Protein AF-A0A2E5S707-F1 (afdb_monomer_lite)

Structure (mmCIF, N/CA/C/O backbone):
data_AF-A0A2E5S707-F1
#
_entry.id   AF-A0A2E5S707-F1
#
loop_
_atom_site.group_PDB
_atom_site.id
_atom_site.type_symbol
_atom_site.label_atom_id
_atom_site.label_alt_id
_atom_site.label_comp_id
_atom_site.label_asym_id
_atom_site.label_entity_id
_atom_site.label_seq_id
_atom_site.pdbx_PDB_ins_code
_atom_site.Cartn_x
_atom_site.Cartn_y
_atom_site.Cartn_z
_atom_site.occupancy
_atom_site.B_iso_or_equiv
_atom_site.auth_seq_id
_atom_site.auth_comp_id
_atom_site.auth_asym_id
_atom_site.auth_atom_id
_atom_site.pdbx_PDB_model_num
ATOM 1 N N . MET A 1 1 ? -32.990 11.683 -1.194 1.00 53.31 1 MET A N 1
ATOM 2 C CA . MET A 1 1 ? -32.346 10.351 -1.103 1.00 53.31 1 MET A CA 1
ATOM 3 C C . MET A 1 1 ? -32.868 9.645 0.143 1.00 53.31 1 MET A C 1
ATOM 5 O O . MET A 1 1 ? -32.843 10.243 1.210 1.00 53.31 1 MET A O 1
ATOM 9 N N . ASN A 1 2 ? -33.429 8.441 0.014 1.00 58.44 2 ASN A N 1
ATOM 10 C CA . ASN A 1 2 ? -34.158 7.774 1.100 1.00 58.44 2 ASN A CA 1
ATOM 11 C C . ASN A 1 2 ? -33.195 7.380 2.246 1.00 58.44 2 ASN A C 1
ATOM 13 O O . ASN A 1 2 ? -32.193 6.713 1.992 1.00 58.44 2 ASN A O 1
ATOM 17 N N . LEU A 1 3 ? -33.475 7.762 3.501 1.00 61.16 3 LEU A N 1
ATOM 18 C CA . LEU A 1 3 ? -32.603 7.493 4.670 1.00 61.16 3 LEU A CA 1
ATOM 19 C C . LEU A 1 3 ? -32.301 5.997 4.865 1.00 61.16 3 LEU A C 1
ATOM 21 O O . LEU A 1 3 ? -31.263 5.635 5.416 1.00 61.16 3 LEU A O 1
ATOM 25 N N . TRP A 1 4 ? -33.183 5.124 4.379 1.00 59.44 4 TRP A N 1
ATOM 26 C CA . TRP A 1 4 ? -32.987 3.676 4.346 1.00 59.44 4 TRP A CA 1
ATOM 27 C C . TRP A 1 4 ? -31.832 3.232 3.442 1.00 59.44 4 TRP A C 1
ATOM 29 O O . TRP A 1 4 ? -31.067 2.345 3.819 1.00 59.44 4 TRP A O 1
ATOM 39 N N . VAL A 1 5 ? -31.645 3.889 2.296 1.00 63.22 5 VAL A N 1
ATOM 40 C CA . VAL A 1 5 ? -30.573 3.579 1.337 1.00 63.22 5 VAL A CA 1
ATOM 41 C C . VAL A 1 5 ? -29.202 3.891 1.950 1.00 63.22 5 VAL A C 1
ATOM 43 O O . VAL A 1 5 ? -28.289 3.074 1.879 1.00 63.22 5 VAL A O 1
ATOM 46 N N . LEU A 1 6 ? -29.093 4.998 2.693 1.00 67.44 6 LEU A N 1
ATOM 47 C CA . LEU A 1 6 ? -27.881 5.396 3.429 1.00 67.44 6 LEU A CA 1
ATOM 48 C C . LEU A 1 6 ? -27.536 4.492 4.628 1.00 67.44 6 LEU A C 1
ATOM 50 O O . LEU A 1 6 ? -26.445 4.601 5.197 1.00 67.44 6 LEU A O 1
ATOM 54 N N . ARG A 1 7 ? -28.459 3.613 5.039 1.00 76.81 7 ARG A N 1
ATOM 55 C CA . ARG A 1 7 ? -28.258 2.637 6.124 1.00 76.81 7 ARG A CA 1
ATOM 56 C C . ARG A 1 7 ? -27.849 1.258 5.607 1.00 76.81 7 ARG A C 1
ATOM 58 O O . ARG A 1 7 ? -27.420 0.439 6.422 1.00 76.81 7 ARG A O 1
ATOM 65 N N . ASN A 1 8 ? -27.960 1.004 4.302 1.00 86.69 8 ASN A N 1
ATOM 66 C CA . ASN A 1 8 ? -27.597 -0.268 3.692 1.00 86.69 8 ASN A CA 1
ATOM 67 C C . ASN A 1 8 ? -26.075 -0.349 3.479 1.00 86.69 8 ASN A C 1
ATOM 69 O O . ASN A 1 8 ? -25.498 0.421 2.714 1.00 86.69 8 ASN A O 1
ATOM 73 N N . ARG A 1 9 ? -25.430 -1.317 4.143 1.00 86.50 9 ARG A N 1
ATOM 74 C CA . ARG A 1 9 ? -23.977 -1.545 4.069 1.00 86.50 9 ARG A CA 1
ATOM 75 C C . ARG A 1 9 ? -23.488 -1.907 2.664 1.00 86.50 9 ARG A C 1
ATOM 77 O O . ARG A 1 9 ? -22.384 -1.529 2.305 1.00 86.50 9 ARG A O 1
ATOM 84 N N . TYR A 1 10 ? -24.298 -2.609 1.874 1.00 90.12 10 TYR A N 1
ATOM 85 C CA . TYR A 1 10 ? -23.931 -3.002 0.512 1.00 90.12 10 TYR A CA 1
ATOM 86 C C . TYR A 1 10 ? -23.986 -1.806 -0.432 1.00 90.12 10 TYR A C 1
ATOM 88 O O . TYR A 1 10 ? -23.070 -1.615 -1.221 1.00 90.12 10 TYR A O 1
ATOM 96 N N . PHE A 1 11 ? -25.009 -0.957 -0.289 1.00 91.94 11 PHE A N 1
ATOM 97 C CA . PHE A 1 11 ? -25.078 0.310 -1.015 1.00 91.94 11 PHE A CA 1
ATOM 98 C C . PHE A 1 11 ? -23.904 1.225 -0.646 1.00 91.94 11 PHE A C 1
ATOM 100 O O . PHE A 1 11 ? -23.255 1.775 -1.525 1.00 91.94 11 PHE A O 1
ATOM 107 N N . PHE A 1 12 ? -23.591 1.342 0.647 1.00 93.12 12 PHE A N 1
ATOM 108 C CA . PHE A 1 12 ? -22.419 2.079 1.120 1.00 93.12 12 PHE A CA 1
ATOM 109 C C . PHE A 1 12 ? -21.118 1.581 0.473 1.00 93.12 12 PHE A C 1
ATOM 111 O O . PHE A 1 12 ? -20.390 2.380 -0.111 1.00 93.12 12 PHE A O 1
ATOM 118 N N . LEU A 1 13 ? -20.843 0.274 0.539 1.00 94.69 13 LEU A N 1
ATOM 119 C CA . LEU A 1 13 ? -19.639 -0.299 -0.064 1.00 94.69 13 LEU A CA 1
ATOM 120 C C . LEU A 1 13 ? -19.616 -0.101 -1.576 1.00 94.69 13 LEU A C 1
ATOM 122 O O . LEU A 1 13 ? -18.582 0.282 -2.105 1.00 94.69 13 LEU A O 1
ATOM 126 N N . PHE A 1 14 ? -20.754 -0.274 -2.251 1.00 95.25 14 PHE A N 1
ATOM 127 C CA . PHE A 1 14 ? -20.875 -0.001 -3.679 1.00 95.25 14 PHE A CA 1
ATOM 128 C C . PHE A 1 14 ? -20.495 1.444 -4.013 1.00 95.25 14 PHE A C 1
ATOM 130 O O . PHE A 1 14 ? -19.717 1.658 -4.933 1.00 95.25 14 PHE A O 1
ATOM 137 N N . VAL A 1 15 ? -20.979 2.429 -3.249 1.00 94.56 15 VAL A N 1
ATOM 138 C CA . VAL A 1 15 ? -20.619 3.842 -3.450 1.00 94.56 15 VAL A CA 1
ATOM 139 C C . VAL A 1 15 ? -19.116 4.059 -3.271 1.00 94.56 15 VAL A C 1
ATOM 141 O O . VAL A 1 15 ? -18.494 4.690 -4.121 1.00 94.56 15 VAL A O 1
ATOM 144 N N . VAL A 1 16 ? -18.513 3.518 -2.207 1.00 95.19 16 VAL A N 1
ATOM 145 C CA . VAL A 1 16 ? -17.064 3.645 -1.969 1.00 95.19 16 VAL A CA 1
ATOM 146 C C . VAL A 1 16 ? -16.267 2.999 -3.105 1.00 95.19 16 VAL A C 1
ATOM 148 O O . VAL A 1 16 ? -15.394 3.642 -3.684 1.00 95.19 16 VAL A O 1
ATOM 151 N N . THR A 1 17 ? -16.601 1.763 -3.483 1.00 96.12 17 THR A N 1
ATOM 152 C CA . THR A 1 17 ? -15.977 1.062 -4.610 1.00 96.12 17 THR A CA 1
ATOM 153 C C . THR A 1 17 ? -16.118 1.856 -5.900 1.00 96.12 17 THR A C 1
ATOM 155 O O . THR A 1 17 ? -15.132 2.046 -6.605 1.00 96.12 17 THR A O 1
ATOM 158 N N . PHE A 1 18 ? -17.316 2.359 -6.197 1.00 96.25 18 PHE A N 1
ATOM 159 C CA . PHE A 1 18 ? -17.587 3.118 -7.409 1.00 96.25 18 PHE A CA 1
ATOM 160 C C . PHE A 1 18 ? -16.717 4.372 -7.495 1.00 96.25 18 PHE A C 1
ATOM 162 O O . PHE A 1 18 ? -16.145 4.633 -8.548 1.00 96.25 18 PHE A O 1
ATOM 169 N N . VAL A 1 19 ? -16.555 5.116 -6.397 1.00 94.88 19 VAL A N 1
ATOM 170 C CA . VAL A 1 19 ? -15.696 6.311 -6.363 1.00 94.88 19 VAL A CA 1
ATOM 171 C C . VAL A 1 19 ? -14.234 5.955 -6.652 1.00 94.88 19 VAL A C 1
ATOM 173 O O . VAL A 1 19 ? -13.609 6.580 -7.508 1.00 94.88 19 VAL A O 1
ATOM 176 N N . PHE A 1 20 ? -13.696 4.927 -5.992 1.00 94.56 20 PHE A N 1
ATOM 177 C CA . PHE A 1 20 ? -12.303 4.506 -6.179 1.00 94.56 20 PHE A CA 1
ATOM 178 C C . PHE A 1 20 ? -12.050 3.959 -7.587 1.00 94.56 20 PHE A C 1
ATOM 180 O O . PHE A 1 20 ? -11.092 4.360 -8.244 1.00 94.56 20 PHE A O 1
ATOM 187 N N . VAL A 1 21 ? -12.928 3.082 -8.079 1.00 93.69 21 VAL A N 1
ATOM 188 C CA . VAL A 1 21 ? -12.812 2.494 -9.420 1.00 93.69 21 VAL A CA 1
ATOM 189 C C . VAL A 1 21 ? -13.007 3.552 -10.501 1.00 93.69 21 VAL A C 1
ATOM 191 O O . VAL A 1 21 ? -12.279 3.534 -11.484 1.00 93.69 21 VAL A O 1
ATOM 194 N N . SER A 1 22 ? -13.915 4.515 -10.316 1.00 93.44 22 SER A N 1
ATOM 195 C CA . SER A 1 22 ? -14.073 5.633 -11.259 1.00 93.44 22 SER A CA 1
ATOM 196 C C . SER A 1 22 ? -12.804 6.475 -11.337 1.00 93.44 22 SER A C 1
ATOM 198 O O . SER A 1 22 ? -12.382 6.862 -12.423 1.00 93.44 22 SER A O 1
ATOM 200 N N . TYR A 1 23 ? -12.155 6.727 -10.199 1.00 90.31 23 TYR A N 1
ATOM 201 C CA . TYR A 1 23 ? -10.891 7.452 -10.174 1.00 90.31 23 TYR A CA 1
ATOM 202 C C . TYR A 1 23 ? -9.748 6.660 -10.830 1.00 90.31 23 TYR A C 1
ATOM 204 O O . TYR A 1 23 ? -9.005 7.222 -11.637 1.00 90.31 23 TYR A O 1
ATOM 212 N N . ALA A 1 24 ? -9.654 5.351 -10.568 1.00 89.00 24 ALA A N 1
ATOM 213 C CA . ALA A 1 24 ? -8.728 4.458 -11.268 1.00 89.00 24 ALA A CA 1
ATOM 214 C C . ALA A 1 24 ? -8.972 4.473 -12.785 1.00 89.00 24 ALA A C 1
ATOM 216 O O . ALA A 1 24 ? -8.036 4.665 -13.555 1.00 89.00 24 ALA A O 1
ATOM 217 N N . ALA A 1 25 ? -10.231 4.351 -13.213 1.00 90.31 25 ALA A N 1
ATOM 218 C CA . ALA A 1 25 ? -10.621 4.357 -14.617 1.00 90.31 25 ALA A CA 1
ATOM 219 C C . ALA A 1 25 ? -10.270 5.683 -15.305 1.00 90.31 25 ALA A C 1
ATOM 221 O O . ALA A 1 25 ? -9.736 5.667 -16.409 1.00 90.31 25 ALA A O 1
ATOM 222 N N . LEU A 1 26 ? -10.497 6.825 -14.645 1.00 89.62 26 LEU A N 1
ATOM 223 C CA . LEU A 1 26 ? -10.084 8.137 -15.152 1.00 89.62 26 LEU A CA 1
ATOM 224 C C . LEU A 1 26 ? -8.566 8.220 -15.337 1.00 89.62 26 LEU A C 1
ATOM 226 O O . LEU A 1 26 ? -8.093 8.719 -16.359 1.00 89.62 26 LEU A O 1
ATOM 230 N N . ARG A 1 27 ? -7.795 7.713 -14.368 1.00 85.19 27 ARG A N 1
ATOM 231 C CA . ARG A 1 27 ? -6.332 7.672 -14.456 1.00 85.19 27 ARG A CA 1
ATOM 232 C C . ARG A 1 27 ? -5.878 6.770 -15.607 1.00 85.19 27 ARG A C 1
ATOM 234 O O . ARG A 1 27 ? -5.071 7.206 -16.421 1.00 85.19 27 ARG A O 1
ATOM 241 N N . SER A 1 28 ? -6.426 5.564 -15.718 1.00 86.69 28 SER A N 1
ATOM 242 C CA . SER A 1 28 ? -6.105 4.628 -16.800 1.00 86.69 28 SER A CA 1
ATOM 243 C C . SER A 1 28 ? -6.484 5.158 -18.180 1.00 86.69 28 SER A C 1
ATOM 245 O O . SER A 1 28 ? -5.692 5.042 -19.111 1.00 86.69 28 SER A O 1
ATOM 247 N N . ALA A 1 29 ? -7.642 5.809 -18.312 1.00 87.38 29 ALA A N 1
ATOM 248 C CA . ALA A 1 29 ? -8.071 6.436 -19.560 1.00 87.38 29 ALA A CA 1
ATOM 249 C C . ALA A 1 29 ? -7.146 7.593 -19.968 1.00 87.38 29 ALA A C 1
ATOM 251 O O . ALA A 1 29 ? -6.819 7.739 -21.142 1.00 87.38 29 ALA A O 1
ATOM 252 N N . ARG A 1 30 ? -6.689 8.398 -19.000 1.00 85.69 30 ARG A N 1
ATOM 253 C CA . ARG A 1 30 ? -5.778 9.522 -19.258 1.00 85.69 30 ARG A CA 1
ATOM 254 C C . ARG A 1 30 ? -4.373 9.074 -19.659 1.00 85.69 30 ARG A C 1
ATOM 256 O O . ARG A 1 30 ? -3.713 9.783 -20.411 1.00 85.69 30 ARG A O 1
ATOM 263 N N . PHE A 1 31 ? -3.904 7.950 -19.124 1.00 80.88 31 PHE A N 1
ATOM 264 C CA . PHE A 1 31 ? -2.498 7.552 -19.204 1.00 80.88 31 PHE A CA 1
ATOM 265 C C . PHE A 1 31 ? -2.250 6.219 -19.926 1.00 80.88 31 PHE A C 1
ATOM 267 O O . PHE A 1 31 ? -1.149 5.679 -19.844 1.00 80.88 31 PHE A O 1
ATOM 274 N N . GLY A 1 32 ? -3.241 5.723 -20.669 1.00 75.25 32 GLY A N 1
ATOM 275 C CA . GLY A 1 32 ? -3.039 4.696 -21.691 1.00 75.25 32 GLY A CA 1
ATOM 276 C C . GLY A 1 32 ? -3.088 3.243 -21.218 1.00 75.25 32 GLY A C 1
ATOM 277 O O . GLY A 1 32 ? -2.583 2.385 -21.931 1.00 75.25 32 GLY A O 1
ATOM 278 N N . GLY A 1 33 ? -3.694 2.941 -20.064 1.00 79.81 33 GLY A N 1
ATOM 279 C CA . GLY A 1 33 ? -3.890 1.552 -19.625 1.00 79.81 33 GLY A CA 1
ATOM 280 C C . GLY A 1 33 ? -4.027 1.360 -18.111 1.00 79.81 33 GLY A C 1
ATOM 281 O O . GLY A 1 33 ? -3.807 2.294 -17.336 1.00 79.81 33 GLY A O 1
ATOM 282 N N . PRO A 1 34 ? -4.417 0.162 -17.646 1.00 78.06 34 PRO A N 1
ATOM 283 C CA . PRO A 1 34 ? -4.486 -0.168 -16.219 1.00 78.06 34 PRO A CA 1
ATOM 284 C C . PRO A 1 34 ? -3.112 -0.167 -15.518 1.00 78.06 34 PRO A C 1
ATOM 286 O O . PRO A 1 34 ? -3.034 0.052 -14.311 1.00 78.06 34 PRO A O 1
ATOM 289 N N . GLU A 1 35 ? -2.012 -0.320 -16.252 1.00 74.81 35 GLU A N 1
ATOM 290 C CA . GLU A 1 35 ? -0.638 -0.292 -15.735 1.00 74.81 35 GLU A CA 1
ATOM 291 C C . GLU A 1 35 ? -0.224 1.108 -15.244 1.00 74.81 35 GLU A C 1
ATOM 293 O O . GLU A 1 35 ? 0.693 1.252 -14.433 1.00 74.81 35 GLU A O 1
ATOM 298 N N . SER A 1 36 ? -0.934 2.160 -15.667 1.00 77.19 36 SER A N 1
ATOM 299 C CA . SER A 1 36 ? -0.678 3.538 -15.237 1.00 77.19 36 SER A CA 1
ATOM 300 C C . SER A 1 36 ? -1.036 3.808 -13.770 1.00 77.19 36 SER A C 1
ATOM 302 O O . SER A 1 36 ? -0.760 4.901 -13.259 1.00 77.19 36 SER A O 1
ATOM 304 N N . LEU A 1 37 ? -1.681 2.858 -13.084 1.00 81.00 37 LEU A N 1
ATOM 305 C CA . LEU A 1 37 ? -2.144 3.012 -11.703 1.00 81.00 37 LEU A CA 1
ATOM 306 C C . LEU A 1 37 ? -0.993 3.116 -10.698 1.00 81.00 37 LEU A C 1
ATOM 308 O O . LEU A 1 37 ? -1.096 3.895 -9.758 1.00 81.00 37 LEU A O 1
ATOM 312 N N . ILE A 1 38 ? 0.124 2.423 -10.932 1.00 80.56 38 ILE A N 1
ATOM 313 C CA . ILE A 1 38 ? 1.316 2.540 -10.077 1.00 80.56 38 ILE A CA 1
ATOM 314 C C . ILE A 1 38 ? 2.106 3.809 -10.397 1.00 80.56 38 ILE A C 1
ATOM 316 O O . ILE A 1 38 ? 2.567 4.491 -9.487 1.00 80.56 38 ILE A O 1
ATOM 320 N N . GLY A 1 39 ? 2.176 4.181 -11.679 1.00 78.94 39 GLY A N 1
ATOM 321 C CA . GLY A 1 39 ? 2.910 5.356 -12.142 1.00 78.94 39 GLY A CA 1
ATOM 322 C C . GLY A 1 39 ? 4.421 5.186 -12.016 1.00 78.94 39 GLY A C 1
ATOM 323 O O . GLY A 1 39 ? 4.988 5.496 -10.975 1.00 78.94 39 GLY A O 1
ATOM 324 N N . PHE A 1 40 ? 5.083 4.746 -13.084 1.00 85.81 40 PHE A N 1
ATOM 325 C CA . PHE A 1 40 ? 6.544 4.659 -13.127 1.00 85.81 40 PHE A CA 1
ATOM 326 C C . PHE A 1 40 ? 7.114 5.962 -13.667 1.00 85.81 40 PHE A C 1
ATOM 328 O O . PHE A 1 40 ? 6.619 6.481 -14.658 1.00 85.81 40 PHE A O 1
ATOM 335 N N . GLY A 1 41 ? 8.112 6.529 -13.003 1.00 81.44 41 GLY A N 1
ATOM 336 C CA . GLY A 1 41 ? 8.606 7.867 -13.288 1.00 81.44 41 GLY A CA 1
ATOM 337 C C . GLY A 1 41 ? 10.093 7.925 -13.591 1.00 81.44 41 GLY A C 1
ATOM 338 O O . GLY A 1 41 ? 10.902 7.215 -12.987 1.00 81.44 41 GLY A O 1
ATOM 339 N N . CYS A 1 42 ? 10.453 8.864 -14.459 1.00 79.50 42 CYS A N 1
ATOM 340 C CA . CYS A 1 42 ? 11.724 9.563 -14.339 1.00 79.50 42 CYS A CA 1
ATOM 341 C C . CYS A 1 42 ? 11.494 10.850 -13.524 1.00 79.50 42 CYS A C 1
ATOM 343 O O . CYS A 1 42 ? 10.400 11.415 -13.561 1.00 79.50 42 CYS A O 1
ATOM 345 N N . ILE A 1 43 ? 12.488 11.302 -12.758 1.00 64.88 43 ILE A N 1
ATOM 346 C CA . ILE A 1 43 ? 12.492 12.668 -12.216 1.00 64.88 43 ILE A CA 1
ATOM 347 C C . ILE A 1 43 ? 13.256 13.528 -13.236 1.00 64.88 43 ILE A C 1
ATOM 349 O O . ILE A 1 43 ? 14.383 13.145 -13.558 1.00 64.88 43 ILE A O 1
ATOM 353 N N . PRO A 1 44 ? 12.682 14.638 -13.750 1.00 53.06 44 PRO A N 1
ATOM 354 C CA . PRO A 1 44 ? 13.217 15.371 -14.905 1.00 53.06 44 PRO A CA 1
ATOM 355 C C . PRO A 1 44 ? 14.678 15.806 -14.776 1.00 53.06 44 PRO A C 1
ATOM 357 O O . PRO A 1 44 ? 15.381 15.856 -15.778 1.00 53.06 44 PRO A O 1
ATOM 360 N N . ASP A 1 45 ? 15.139 16.073 -13.552 1.00 53.88 45 ASP A N 1
ATOM 361 C CA . ASP A 1 45 ? 16.382 16.818 -13.347 1.00 53.88 45 ASP A CA 1
ATOM 362 C C . ASP A 1 45 ? 17.522 15.999 -12.726 1.00 53.88 45 ASP A C 1
ATOM 364 O O . ASP A 1 45 ? 18.602 16.548 -12.519 1.00 53.88 45 ASP A O 1
ATOM 368 N N . GLN A 1 46 ? 17.315 14.717 -12.376 1.00 63.66 46 GLN A N 1
ATOM 369 C CA . GLN A 1 46 ? 18.316 13.974 -11.585 1.00 63.66 46 GLN A CA 1
ATOM 370 C C . GLN A 1 46 ? 18.466 12.489 -11.948 1.00 63.66 46 GLN A C 1
ATOM 372 O O . GLN A 1 46 ? 19.575 12.062 -12.252 1.00 63.66 46 GLN A O 1
ATOM 377 N N . VAL A 1 47 ? 17.398 11.676 -11.926 1.00 75.62 47 VAL A N 1
ATOM 378 C CA . VAL A 1 47 ? 17.510 10.211 -12.108 1.00 75.62 47 VAL A CA 1
ATOM 379 C C . VAL A 1 47 ? 16.239 9.605 -12.703 1.00 75.62 47 VAL A C 1
ATOM 381 O O . VAL A 1 47 ? 15.128 9.865 -12.231 1.00 75.62 47 VAL A O 1
ATOM 384 N N . CYS A 1 48 ? 16.394 8.712 -13.690 1.00 84.50 48 CYS A N 1
ATOM 385 C CA . CYS A 1 48 ? 15.290 7.890 -14.182 1.00 84.50 48 CYS A CA 1
ATOM 386 C C . CYS A 1 48 ? 15.263 6.490 -13.544 1.00 84.50 48 CYS A C 1
ATOM 388 O O . CYS A 1 48 ? 15.856 5.545 -14.063 1.00 84.50 48 CYS A O 1
ATOM 390 N N . PHE A 1 49 ? 14.511 6.326 -12.451 1.00 86.19 49 PHE A N 1
ATOM 391 C CA . PHE A 1 49 ? 14.371 5.031 -11.768 1.00 86.19 49 PHE A CA 1
ATOM 392 C C . PHE A 1 49 ? 13.666 3.969 -12.617 1.00 86.19 49 PHE A C 1
ATOM 394 O O . PHE A 1 49 ? 14.032 2.802 -12.543 1.00 86.19 49 PHE A O 1
ATOM 401 N N . ALA A 1 50 ? 12.704 4.351 -13.462 1.00 87.75 50 ALA A N 1
ATOM 402 C CA . ALA A 1 50 ? 12.093 3.420 -14.415 1.00 87.75 50 ALA A CA 1
ATOM 403 C C . ALA A 1 50 ? 13.115 2.859 -15.428 1.00 87.75 50 ALA A C 1
ATOM 405 O O . ALA A 1 50 ? 13.104 1.666 -15.733 1.00 87.75 50 ALA A O 1
ATOM 406 N N . GLY A 1 51 ? 14.041 3.701 -15.898 1.00 85.75 51 GLY A N 1
ATOM 407 C CA . GLY A 1 51 ? 15.151 3.284 -16.760 1.00 85.75 51 GLY A CA 1
ATOM 408 C C . GLY A 1 51 ? 16.182 2.436 -16.014 1.00 85.75 51 GLY A C 1
ATOM 409 O O . GLY A 1 51 ? 16.692 1.457 -16.544 1.00 85.75 51 GLY A O 1
ATOM 410 N N . LEU A 1 52 ? 16.449 2.752 -14.746 1.00 87.38 52 LEU A N 1
ATOM 411 C CA . LEU A 1 52 ? 17.325 1.923 -13.924 1.00 87.38 52 LEU A CA 1
ATOM 412 C C . LEU A 1 52 ? 16.688 0.566 -13.598 1.00 87.38 52 LEU A C 1
ATOM 414 O O . LEU A 1 52 ? 17.419 -0.406 -13.476 1.00 87.38 52 LEU A O 1
ATOM 418 N N . ASN A 1 53 ? 15.367 0.455 -13.488 1.00 89.94 53 ASN A N 1
ATOM 419 C CA . ASN A 1 53 ? 14.679 -0.763 -13.040 1.00 89.94 53 ASN A CA 1
ATOM 420 C C . ASN A 1 53 ? 13.888 -1.468 -14.148 1.00 89.94 53 ASN A C 1
ATOM 422 O O . ASN A 1 53 ? 12.935 -2.192 -13.861 1.00 89.94 53 ASN A O 1
ATOM 426 N N . THR A 1 54 ? 14.267 -1.278 -15.414 1.00 88.81 54 THR A N 1
ATOM 427 C CA . THR A 1 54 ? 13.481 -1.752 -16.565 1.00 88.81 54 THR A CA 1
ATOM 428 C C . THR A 1 54 ? 13.251 -3.264 -16.560 1.00 88.81 54 THR A C 1
ATOM 430 O O . THR A 1 54 ? 12.184 -3.712 -16.969 1.00 88.81 54 THR A O 1
ATOM 433 N N . SER A 1 55 ? 14.190 -4.053 -16.028 1.00 87.56 55 SER A N 1
ATOM 434 C CA . SER A 1 55 ? 14.060 -5.514 -15.929 1.00 87.56 55 SER A CA 1
ATOM 435 C C . SER A 1 55 ? 12.958 -5.990 -14.975 1.00 87.56 55 SER A C 1
ATOM 437 O O . SER A 1 55 ? 12.540 -7.141 -15.068 1.00 87.56 55 SER A O 1
ATOM 439 N N . ALA A 1 56 ? 12.463 -5.127 -14.084 1.00 89.75 56 ALA A N 1
ATOM 440 C CA . ALA A 1 56 ? 11.395 -5.454 -13.142 1.00 89.75 56 ALA A CA 1
ATOM 441 C C . ALA A 1 56 ? 10.018 -4.909 -13.551 1.00 89.75 56 ALA A C 1
ATOM 443 O O . ALA A 1 56 ? 9.014 -5.245 -12.911 1.00 89.75 56 ALA A O 1
ATOM 444 N N . LEU A 1 57 ? 9.954 -4.053 -14.575 1.00 89.69 57 LEU A N 1
ATOM 445 C CA . LEU A 1 57 ? 8.723 -3.383 -14.984 1.00 89.69 57 LEU A CA 1
ATOM 446 C C . LEU A 1 57 ? 7.750 -4.337 -15.695 1.00 89.69 57 LEU A C 1
ATOM 448 O O . LEU A 1 57 ? 8.175 -5.270 -16.379 1.00 89.69 57 LEU A O 1
ATOM 452 N N . PRO A 1 58 ? 6.431 -4.094 -15.584 1.00 88.81 58 PRO A N 1
ATOM 453 C CA . PRO A 1 58 ? 5.454 -4.763 -16.429 1.00 88.81 58 PRO A CA 1
ATOM 454 C C . PRO A 1 58 ? 5.711 -4.466 -17.916 1.00 88.81 58 PRO A C 1
ATOM 456 O O . PRO A 1 58 ? 6.102 -3.343 -18.255 1.00 88.81 58 PRO A O 1
ATOM 459 N N . PRO A 1 59 ? 5.436 -5.422 -18.822 1.00 83.31 59 PRO A N 1
ATOM 460 C CA . PRO A 1 59 ? 5.406 -5.142 -20.251 1.00 83.31 59 PRO A CA 1
ATOM 461 C C . PRO A 1 59 ? 4.446 -3.978 -20.529 1.00 83.31 59 PRO A C 1
ATOM 463 O O . PRO A 1 59 ? 3.325 -3.976 -20.029 1.00 83.31 59 PRO A O 1
ATOM 466 N N . ASN A 1 60 ? 4.882 -2.997 -21.323 1.00 79.81 60 ASN A N 1
ATOM 467 C CA . ASN A 1 60 ? 4.109 -1.799 -21.689 1.00 79.81 60 ASN A CA 1
ATOM 468 C C . ASN A 1 60 ? 3.786 -0.830 -20.537 1.00 79.81 60 ASN A C 1
ATOM 470 O O . ASN A 1 60 ? 2.919 0.029 -20.692 1.00 79.81 60 ASN A O 1
ATOM 474 N N . ALA A 1 61 ? 4.473 -0.925 -19.395 1.00 84.19 61 ALA A N 1
ATOM 475 C CA . ALA A 1 61 ? 4.269 0.020 -18.306 1.00 84.19 61 ALA A CA 1
ATOM 476 C C . ALA A 1 61 ? 4.576 1.466 -18.755 1.00 84.19 61 ALA A C 1
ATOM 478 O O . ALA A 1 61 ? 5.696 1.741 -19.200 1.00 84.19 61 ALA A O 1
ATOM 479 N N . PRO A 1 62 ? 3.621 2.408 -18.637 1.00 83.25 62 PRO A N 1
ATOM 480 C CA . PRO A 1 62 ? 3.859 3.786 -19.035 1.00 83.25 62 PRO A CA 1
ATOM 481 C C . PRO A 1 62 ? 4.862 4.444 -18.082 1.00 83.25 62 PRO A C 1
ATOM 483 O O . PRO A 1 62 ? 4.711 4.379 -16.857 1.00 83.25 62 PRO A O 1
ATOM 486 N N . VAL A 1 63 ? 5.873 5.096 -18.661 1.00 86.00 63 VAL A N 1
ATOM 487 C CA . VAL A 1 63 ? 6.881 5.870 -17.930 1.00 86.00 63 VAL A CA 1
ATOM 488 C C . VAL A 1 63 ? 6.563 7.355 -18.061 1.00 86.00 63 VAL A C 1
ATOM 490 O O . VAL A 1 63 ? 6.542 7.913 -19.156 1.00 86.00 63 VAL A O 1
ATOM 493 N N . PHE A 1 64 ? 6.303 7.998 -16.930 1.00 81.19 64 PHE A N 1
ATOM 494 C CA . PHE A 1 64 ? 5.952 9.405 -16.839 1.00 81.19 64 PHE A CA 1
ATOM 495 C C . PHE A 1 64 ? 7.205 10.271 -16.653 1.00 81.19 64 PHE A C 1
ATOM 497 O O . PHE A 1 64 ? 8.103 9.898 -15.894 1.00 81.19 64 PHE A O 1
ATOM 504 N N . PRO A 1 65 ? 7.254 11.463 -17.273 1.00 74.19 65 PRO A N 1
ATOM 505 C CA . PRO A 1 65 ? 8.365 12.402 -17.104 1.00 74.19 65 PRO A CA 1
ATOM 506 C C . PRO A 1 65 ? 8.421 13.003 -15.694 1.00 74.19 65 PRO A C 1
ATOM 508 O O . PRO A 1 65 ? 9.461 13.482 -15.273 1.00 74.19 65 PRO A O 1
ATOM 511 N N . THR A 1 66 ? 7.301 12.972 -14.969 1.00 64.88 66 THR A N 1
ATOM 512 C CA . THR A 1 66 ? 7.168 13.385 -13.570 1.00 64.88 66 THR A CA 1
ATOM 513 C C . THR A 1 66 ? 6.302 12.338 -12.866 1.00 64.88 66 THR A C 1
ATOM 515 O O . THR A 1 66 ? 5.074 12.441 -12.860 1.00 64.88 66 THR A O 1
ATOM 518 N N . GLY A 1 67 ? 6.908 11.258 -12.368 1.00 57.69 67 GLY A N 1
ATOM 519 C CA . GLY A 1 67 ? 6.171 10.136 -11.769 1.00 57.69 67 GLY A CA 1
ATOM 520 C C . GLY A 1 67 ? 6.349 10.028 -10.255 1.00 57.69 67 GLY A C 1
ATOM 521 O O . GLY A 1 67 ? 7.459 10.168 -9.747 1.00 57.69 67 GLY A O 1
ATOM 522 N N . GLY A 1 68 ? 5.237 9.781 -9.550 1.00 60.66 68 GLY A N 1
ATOM 523 C CA . GLY A 1 68 ? 5.126 9.712 -8.090 1.00 60.66 68 GLY A CA 1
ATOM 524 C C . GLY A 1 68 ? 6.052 8.672 -7.470 1.00 60.66 68 GLY A C 1
ATOM 525 O O . GLY A 1 68 ? 5.751 7.479 -7.454 1.00 60.66 68 GLY A O 1
ATOM 526 N N . TYR A 1 69 ? 7.166 9.164 -6.934 1.00 64.38 69 TYR A N 1
ATOM 527 C CA . TYR A 1 69 ? 8.284 8.359 -6.463 1.00 64.38 69 TYR A CA 1
ATOM 528 C C . TYR A 1 69 ? 7.889 7.266 -5.462 1.00 64.38 69 TYR A C 1
ATOM 530 O O . TYR A 1 69 ? 8.410 6.153 -5.497 1.00 64.38 69 TYR A O 1
ATOM 538 N N . ASP A 1 70 ? 6.934 7.559 -4.587 1.00 69.50 70 ASP A N 1
ATOM 539 C CA . ASP A 1 70 ? 6.572 6.637 -3.520 1.00 69.50 70 ASP A CA 1
ATOM 540 C C . ASP A 1 70 ? 5.751 5.433 -4.015 1.00 69.50 70 ASP A C 1
ATOM 542 O O . ASP A 1 70 ? 5.949 4.331 -3.512 1.00 69.50 70 ASP A O 1
ATOM 546 N N . GLY A 1 71 ? 4.889 5.589 -5.028 1.00 77.81 71 GLY A N 1
ATOM 547 C CA . GLY A 1 71 ? 4.089 4.482 -5.575 1.00 77.81 71 GLY A CA 1
ATOM 548 C C . GLY A 1 71 ? 4.938 3.450 -6.327 1.00 77.81 71 GLY A C 1
ATOM 549 O O . GLY A 1 71 ? 4.806 2.245 -6.103 1.00 77.81 71 GLY A O 1
ATOM 550 N N . GLN A 1 72 ? 5.868 3.927 -7.162 1.00 87.62 72 GLN A N 1
ATOM 551 C CA . GLN A 1 72 ? 6.851 3.080 -7.852 1.00 87.62 72 GLN A CA 1
ATOM 552 C C . GLN A 1 72 ? 7.828 2.409 -6.878 1.00 87.62 72 GLN A C 1
ATOM 554 O O . GLN A 1 72 ? 8.236 1.270 -7.094 1.00 87.62 72 GLN A O 1
ATOM 559 N N . PHE A 1 73 ? 8.175 3.089 -5.781 1.00 88.50 73 PHE A N 1
ATOM 560 C CA . PHE A 1 73 ? 9.069 2.559 -4.761 1.00 88.50 73 PHE A CA 1
ATOM 561 C C . PHE A 1 73 ? 8.519 1.260 -4.154 1.00 88.50 73 PHE A C 1
ATOM 563 O O . PHE A 1 73 ? 9.232 0.256 -4.099 1.00 88.50 73 PHE A O 1
ATOM 570 N N . TYR A 1 74 ? 7.245 1.255 -3.745 1.00 90.44 74 TYR A N 1
ATOM 571 C CA . TYR A 1 74 ? 6.632 0.063 -3.156 1.00 90.44 74 TYR A CA 1
ATOM 572 C C . TYR A 1 74 ? 6.600 -1.111 -4.141 1.00 90.44 74 TYR A C 1
ATOM 574 O O . TYR A 1 74 ? 6.787 -2.253 -3.727 1.00 90.44 74 TYR A O 1
ATOM 582 N N . TYR A 1 75 ? 6.423 -0.835 -5.438 1.00 92.44 75 TYR A N 1
ATOM 583 C CA . TYR A 1 75 ? 6.500 -1.856 -6.480 1.00 92.44 75 TYR A CA 1
ATOM 584 C C . TYR A 1 75 ? 7.909 -2.454 -6.586 1.00 92.44 75 TYR A C 1
ATOM 586 O O . TYR A 1 75 ? 8.060 -3.672 -6.575 1.00 92.44 75 TYR A O 1
ATOM 594 N N . TYR A 1 76 ? 8.949 -1.617 -6.641 1.00 91.69 76 TYR A N 1
ATOM 595 C CA . TYR A 1 76 ? 10.333 -2.085 -6.749 1.00 91.69 76 TYR A CA 1
ATOM 596 C C . TYR A 1 76 ? 10.770 -2.908 -5.537 1.00 91.69 76 TYR A C 1
ATOM 598 O O . TYR A 1 76 ? 11.394 -3.952 -5.698 1.00 91.69 76 TYR A O 1
ATOM 606 N N . VAL A 1 77 ? 10.398 -2.488 -4.327 1.00 92.56 77 VAL A N 1
ATOM 607 C CA . VAL A 1 77 ? 10.696 -3.260 -3.112 1.00 92.56 77 VAL A CA 1
ATOM 608 C C . VAL A 1 77 ? 9.924 -4.570 -3.072 1.00 92.56 77 VAL A C 1
ATOM 610 O O . VAL A 1 77 ? 10.483 -5.580 -2.663 1.00 92.56 77 VAL A O 1
ATOM 613 N N . ALA A 1 78 ? 8.673 -4.593 -3.527 1.00 93.56 78 ALA A N 1
ATOM 614 C CA . ALA A 1 78 ? 7.923 -5.837 -3.659 1.00 93.56 78 ALA A CA 1
ATOM 615 C C . ALA A 1 78 ? 8.578 -6.792 -4.676 1.00 93.56 78 ALA A C 1
ATOM 617 O O . ALA A 1 78 ? 8.723 -7.978 -4.387 1.00 93.56 78 ALA A O 1
ATOM 618 N N . ALA A 1 79 ? 9.033 -6.272 -5.820 1.00 92.94 79 ALA A N 1
ATOM 619 C CA . ALA A 1 79 ? 9.770 -7.040 -6.821 1.00 92.94 79 ALA A CA 1
ATOM 620 C C . ALA A 1 79 ? 11.123 -7.550 -6.297 1.00 92.94 79 ALA A C 1
ATOM 622 O O . ALA A 1 79 ? 11.518 -8.655 -6.638 1.00 92.94 79 ALA A O 1
ATOM 623 N N . TRP A 1 80 ? 11.815 -6.792 -5.444 1.00 92.62 80 TRP A N 1
ATOM 624 C CA . TRP A 1 80 ? 13.030 -7.255 -4.765 1.00 92.62 80 TRP A CA 1
ATOM 625 C C . TRP A 1 80 ? 12.750 -8.352 -3.730 1.00 92.62 80 TRP A C 1
ATOM 627 O O . TRP A 1 80 ? 13.440 -9.363 -3.704 1.00 92.62 80 TRP A O 1
ATOM 637 N N . LEU A 1 81 ? 11.740 -8.170 -2.877 1.00 92.12 81 LEU A N 1
ATOM 638 C CA . LEU A 1 81 ? 11.431 -9.123 -1.807 1.00 92.12 81 LEU A CA 1
ATOM 639 C C . LEU A 1 81 ? 10.965 -10.485 -2.338 1.00 92.12 81 LEU A C 1
ATOM 641 O O . LEU A 1 81 ? 11.191 -11.502 -1.686 1.00 92.12 81 LEU A O 1
ATOM 645 N N . TYR A 1 82 ? 10.265 -10.493 -3.474 1.00 92.62 82 TYR A N 1
ATOM 646 C CA . TYR A 1 82 ? 9.574 -11.681 -3.988 1.00 92.62 82 TYR A CA 1
ATOM 647 C C . TYR A 1 82 ? 9.990 -12.091 -5.402 1.00 92.62 82 TYR A C 1
ATOM 649 O O . TYR A 1 82 ? 9.543 -13.131 -5.885 1.00 92.62 82 TYR A O 1
ATOM 657 N N . GLY A 1 83 ? 10.823 -11.300 -6.069 1.00 84.00 83 GLY A N 1
ATOM 658 C CA . GLY A 1 83 ? 11.500 -11.675 -7.305 1.00 84.00 83 GLY A CA 1
ATOM 659 C C . GLY A 1 83 ? 12.978 -11.939 -7.042 1.00 84.00 83 GLY A C 1
ATOM 660 O O . GLY A 1 83 ? 13.535 -11.447 -6.067 1.00 84.00 83 GLY A O 1
ATOM 661 N N . ASP A 1 84 ? 13.638 -12.693 -7.924 1.00 85.12 84 ASP A N 1
ATOM 662 C CA . ASP A 1 84 ? 15.091 -12.902 -7.816 1.00 85.12 84 ASP A CA 1
ATOM 663 C C . ASP A 1 84 ? 15.841 -11.659 -8.319 1.00 85.12 84 ASP A C 1
ATOM 665 O O . ASP A 1 84 ? 16.443 -11.649 -9.396 1.00 85.12 84 ASP A O 1
ATOM 669 N N . PHE A 1 85 ? 15.739 -10.575 -7.559 1.00 90.88 85 PHE A N 1
ATOM 670 C CA . PHE A 1 85 ? 16.509 -9.360 -7.757 1.00 90.88 85 PHE A CA 1
ATOM 671 C C . PHE A 1 85 ? 17.361 -9.086 -6.527 1.00 90.88 85 PHE A C 1
ATOM 673 O O . PHE A 1 85 ? 16.965 -9.351 -5.397 1.00 90.88 85 PHE A O 1
ATOM 680 N N . GLU A 1 86 ? 18.519 -8.487 -6.743 1.00 90.56 86 GLU A N 1
ATOM 681 C CA . GLU A 1 86 ? 19.282 -7.832 -5.683 1.00 90.56 86 GLU A CA 1
ATOM 682 C C . GLU A 1 86 ? 18.788 -6.390 -5.520 1.00 90.56 86 GLU A C 1
ATOM 684 O O . GLU A 1 86 ? 18.275 -5.817 -6.478 1.00 90.56 86 GLU A O 1
ATOM 689 N N . ILE A 1 87 ? 18.933 -5.777 -4.344 1.00 90.25 87 ILE A N 1
ATOM 690 C CA . ILE A 1 87 ? 18.610 -4.355 -4.137 1.00 90.25 87 ILE A CA 1
ATOM 691 C C . ILE A 1 87 ? 19.875 -3.564 -3.835 1.00 90.25 87 ILE A C 1
ATOM 693 O O . ILE A 1 87 ? 20.747 -4.034 -3.110 1.00 90.25 87 ILE A O 1
ATOM 697 N N . THR A 1 88 ? 19.960 -2.352 -4.369 1.00 89.62 88 THR A N 1
ATOM 698 C CA . THR A 1 88 ? 21.053 -1.416 -4.103 1.00 89.62 88 THR A CA 1
ATOM 699 C C . THR A 1 88 ? 20.525 0.018 -4.036 1.00 89.62 88 THR A C 1
ATOM 701 O O . THR A 1 88 ? 19.432 0.321 -4.536 1.00 89.62 88 THR A O 1
ATOM 704 N N . SER A 1 89 ? 21.273 0.896 -3.373 1.00 87.94 89 SER A N 1
ATOM 705 C CA . SER A 1 89 ? 20.991 2.329 -3.347 1.00 87.94 89 SER A CA 1
ATOM 706 C C . SER A 1 89 ? 21.595 3.018 -4.571 1.00 87.94 89 SER A C 1
ATOM 708 O O . SER A 1 89 ? 22.523 2.515 -5.202 1.00 87.94 89 SER A O 1
ATOM 710 N N . LEU A 1 90 ? 21.065 4.189 -4.917 1.00 85.00 90 LEU A N 1
ATOM 711 C CA . LEU A 1 90 ? 21.608 5.012 -5.993 1.00 85.00 90 LEU A CA 1
ATOM 712 C C . LEU A 1 90 ? 23.088 5.368 -5.758 1.00 85.00 90 LEU A C 1
ATOM 714 O O . LEU A 1 90 ? 23.863 5.379 -6.711 1.00 85.00 90 LEU A O 1
ATOM 718 N N . ASP A 1 91 ? 23.466 5.609 -4.501 1.00 81.62 91 ASP A N 1
ATOM 719 C CA . ASP A 1 91 ? 24.816 6.024 -4.100 1.00 81.62 91 ASP A CA 1
ATOM 720 C C . ASP A 1 91 ? 25.858 4.895 -4.224 1.00 81.62 91 ASP A C 1
ATOM 722 O O . ASP A 1 91 ? 27.058 5.156 -4.281 1.00 81.62 91 ASP A O 1
ATOM 726 N N . GLU A 1 92 ? 25.410 3.639 -4.276 1.00 79.88 92 GLU A N 1
ATOM 727 C CA . GLU A 1 92 ? 26.260 2.440 -4.325 1.00 79.88 92 GLU A CA 1
ATOM 728 C C . GLU A 1 92 ? 26.407 1.856 -5.737 1.00 79.88 92 GLU A C 1
ATOM 730 O O . GLU A 1 92 ? 27.129 0.876 -5.939 1.00 79.88 92 GLU A O 1
ATOM 735 N N . ILE A 1 93 ? 25.732 2.433 -6.733 1.00 76.19 93 ILE A N 1
ATOM 736 C CA . ILE A 1 93 ? 25.768 1.907 -8.096 1.00 76.19 93 ILE A CA 1
ATOM 737 C C . ILE A 1 93 ? 27.051 2.308 -8.804 1.00 76.19 93 ILE A C 1
ATOM 739 O O . ILE A 1 93 ? 27.253 3.461 -9.185 1.00 76.19 93 ILE A O 1
ATOM 743 N N . ASP A 1 94 ? 27.856 1.298 -9.116 1.00 67.62 94 ASP A N 1
ATOM 744 C CA . ASP A 1 94 ? 28.847 1.399 -10.174 1.00 67.62 94 ASP A CA 1
ATOM 745 C C . ASP A 1 94 ? 28.151 1.182 -11.529 1.00 67.62 94 ASP A C 1
ATOM 747 O O . ASP A 1 94 ? 27.779 0.064 -11.905 1.00 67.62 94 ASP A O 1
ATOM 751 N N . THR A 1 95 ? 27.921 2.275 -12.262 1.00 63.34 95 THR A N 1
ATOM 752 C CA . THR A 1 95 ? 27.183 2.268 -13.543 1.00 63.34 95 THR A CA 1
ATOM 753 C C . THR A 1 95 ? 27.810 1.365 -14.616 1.00 63.34 95 THR A C 1
ATOM 755 O O . THR A 1 95 ? 27.142 1.032 -15.594 1.00 63.34 95 THR A O 1
ATOM 758 N N . VAL A 1 96 ? 29.056 0.913 -14.426 1.00 56.06 96 VAL A N 1
ATOM 759 C CA . VAL A 1 96 ? 29.827 0.132 -15.405 1.00 56.06 96 VAL A CA 1
ATOM 760 C C . VAL A 1 96 ? 29.687 -1.393 -15.223 1.00 56.06 96 VAL A C 1
ATOM 762 O O . VAL A 1 96 ? 29.888 -2.140 -16.181 1.00 56.06 96 VAL A O 1
ATOM 765 N N . ARG A 1 97 ? 29.307 -1.898 -14.037 1.00 61.12 97 ARG A N 1
ATOM 766 C CA . ARG A 1 97 ? 29.198 -3.351 -13.751 1.00 61.12 97 ARG A CA 1
ATOM 767 C C . ARG A 1 97 ? 27.938 -3.706 -12.970 1.00 61.12 97 ARG A C 1
ATOM 769 O O . ARG A 1 97 ? 27.997 -4.298 -11.895 1.00 61.12 97 ARG A O 1
ATOM 776 N N . ARG A 1 98 ? 26.777 -3.377 -13.526 1.00 67.06 98 ARG A N 1
ATOM 777 C CA . ARG A 1 98 ? 25.510 -3.723 -12.886 1.00 67.06 98 ARG A CA 1
ATOM 778 C C . ARG A 1 98 ? 24.978 -5.085 -13.360 1.00 67.06 98 ARG A C 1
ATOM 780 O O . ARG A 1 98 ? 24.839 -5.283 -14.570 1.00 67.06 98 ARG A O 1
ATOM 787 N N . PRO A 1 99 ? 24.634 -6.011 -12.446 1.00 65.38 99 PRO A N 1
ATOM 788 C CA . PRO A 1 99 ? 23.900 -7.220 -12.800 1.00 65.38 99 PRO A CA 1
ATOM 789 C C . PRO A 1 99 ? 22.556 -6.873 -13.455 1.00 65.38 99 PRO A C 1
ATOM 791 O O . PRO A 1 99 ? 21.885 -5.915 -13.073 1.00 65.38 99 PRO A O 1
ATOM 794 N N . ALA A 1 100 ? 22.109 -7.684 -14.416 1.00 71.00 100 ALA A N 1
ATOM 795 C CA . ALA A 1 100 ? 20.831 -7.456 -15.101 1.00 71.00 100 ALA A CA 1
ATOM 796 C C . ALA A 1 100 ? 19.606 -7.515 -14.154 1.00 71.00 100 ALA A C 1
ATOM 798 O O . ALA A 1 100 ? 18.551 -6.948 -14.452 1.00 71.00 100 ALA A O 1
ATOM 799 N N . ARG A 1 101 ? 19.743 -8.189 -13.002 1.00 85.50 101 ARG A N 1
ATOM 800 C CA . ARG A 1 101 ? 18.683 -8.411 -12.005 1.00 85.50 101 ARG A CA 1
ATOM 801 C C . ARG A 1 101 ? 18.956 -7.656 -10.706 1.00 85.50 101 ARG A C 1
ATOM 803 O O . ARG A 1 101 ? 19.016 -8.238 -9.630 1.00 85.50 101 ARG A O 1
ATOM 810 N N . THR A 1 102 ? 19.091 -6.344 -10.807 1.00 88.81 102 THR A N 1
ATOM 811 C CA . THR A 1 102 ? 19.217 -5.467 -9.638 1.00 88.81 102 THR A CA 1
ATOM 812 C C . THR A 1 102 ? 18.069 -4.463 -9.629 1.00 88.81 102 THR A C 1
ATOM 814 O O . THR A 1 102 ? 17.679 -3.973 -10.685 1.00 88.81 102 THR A O 1
ATOM 817 N N . ILE A 1 103 ? 17.555 -4.125 -8.455 1.00 90.50 103 ILE A N 1
ATOM 818 C CA . ILE A 1 103 ? 16.601 -3.055 -8.181 1.00 90.50 103 ILE A CA 1
ATOM 819 C C . ILE A 1 103 ? 17.348 -1.895 -7.529 1.00 90.50 103 ILE A C 1
ATOM 821 O O . ILE A 1 103 ? 18.094 -2.078 -6.572 1.00 90.50 103 ILE A O 1
ATOM 825 N N . VAL A 1 104 ? 17.104 -0.691 -8.025 1.00 89.19 104 VAL A N 1
ATOM 826 C CA . VAL A 1 104 ? 17.691 0.554 -7.534 1.00 89.19 104 VAL A CA 1
ATOM 827 C C . VAL A 1 104 ? 16.634 1.375 -6.834 1.00 89.19 104 VAL A C 1
ATOM 829 O O . VAL A 1 104 ? 15.579 1.661 -7.410 1.00 89.19 104 VAL A O 1
ATOM 832 N N . VAL A 1 105 ? 16.948 1.808 -5.621 1.00 87.81 105 VAL A N 1
ATOM 833 C CA . VAL A 1 105 ? 16.146 2.758 -4.845 1.00 87.81 105 VAL A CA 1
ATOM 834 C C . VAL A 1 105 ? 16.982 3.982 -4.474 1.00 87.81 105 VAL A C 1
ATOM 836 O O . VAL A 1 105 ? 18.203 3.958 -4.566 1.00 87.81 105 VAL A O 1
ATOM 839 N N . ASP A 1 106 ? 16.329 5.074 -4.081 1.00 84.12 106 ASP A N 1
ATOM 840 C CA . ASP A 1 106 ? 16.989 6.314 -3.656 1.00 84.12 106 ASP A CA 1
ATOM 841 C C . ASP A 1 106 ? 17.857 6.103 -2.415 1.00 84.12 106 ASP A C 1
ATOM 843 O O . ASP A 1 106 ? 18.993 6.550 -2.377 1.00 84.12 106 ASP A O 1
ATOM 847 N N . SER A 1 107 ? 17.335 5.409 -1.404 1.00 83.94 107 SER A N 1
ATOM 848 C CA . SER A 1 107 ? 18.039 5.187 -0.144 1.00 83.94 107 SER A CA 1
ATOM 849 C C . SER A 1 107 ? 17.541 3.932 0.559 1.00 83.94 107 SER A C 1
ATOM 851 O O . SER A 1 107 ? 16.395 3.868 0.996 1.00 83.94 107 SER A O 1
ATOM 853 N N . LEU A 1 108 ? 18.415 2.944 0.765 1.00 85.38 108 LEU A N 1
ATOM 854 C CA . LEU A 1 108 ? 18.055 1.731 1.509 1.00 85.38 108 LEU A CA 1
ATOM 855 C C . LEU A 1 108 ? 17.589 2.055 2.938 1.00 85.38 108 LEU A C 1
ATOM 857 O O . LEU A 1 108 ? 16.551 1.561 3.374 1.00 85.38 108 LEU A O 1
ATOM 861 N N . GLY A 1 109 ? 18.297 2.942 3.646 1.00 83.50 109 GLY A N 1
ATOM 862 C CA . GLY A 1 109 ? 17.979 3.300 5.033 1.00 83.50 109 GLY A CA 1
ATOM 863 C C . GLY A 1 109 ? 16.607 3.958 5.205 1.00 83.50 109 GLY A C 1
ATOM 864 O O . GLY A 1 109 ? 15.911 3.688 6.181 1.00 83.50 109 GLY A O 1
ATOM 865 N N . PHE A 1 110 ? 16.178 4.773 4.239 1.00 80.62 110 PHE A N 1
ATOM 866 C CA . PHE A 1 110 ? 14.849 5.393 4.262 1.00 80.62 110 PHE A CA 1
ATOM 867 C C . PHE A 1 110 ? 13.730 4.422 3.861 1.00 80.62 110 PHE A C 1
ATOM 869 O O . PHE A 1 110 ? 12.579 4.569 4.278 1.00 80.62 110 PHE A O 1
ATOM 876 N N . ARG A 1 111 ? 14.056 3.428 3.033 1.00 82.75 111 ARG A N 1
ATOM 877 C CA . ARG A 1 111 ? 13.083 2.566 2.364 1.00 82.75 111 ARG A CA 1
ATOM 878 C C . ARG A 1 111 ? 12.824 1.235 3.062 1.00 82.75 111 ARG A C 1
ATOM 880 O O . ARG A 1 111 ? 11.671 0.811 3.132 1.00 82.75 111 ARG A O 1
ATOM 887 N N . LEU A 1 112 ? 13.851 0.604 3.628 1.00 78.81 112 LEU A N 1
ATOM 888 C CA . LEU A 1 112 ? 13.734 -0.672 4.346 1.00 78.81 112 LEU A CA 1
ATOM 889 C C . LEU A 1 112 ? 12.766 -0.646 5.547 1.00 78.81 112 LEU A C 1
ATOM 891 O O . LEU A 1 112 ? 12.115 -1.660 5.793 1.00 78.81 112 LEU A O 1
ATOM 895 N N . PRO A 1 113 ? 12.574 0.473 6.271 1.00 83.25 113 PRO A N 1
ATOM 896 C CA . PRO A 1 113 ? 11.555 0.533 7.320 1.00 83.25 113 PRO A CA 1
ATOM 897 C C . PRO A 1 113 ? 10.105 0.460 6.805 1.00 83.25 113 PRO A C 1
ATOM 899 O O . PRO A 1 113 ? 9.202 0.168 7.587 1.00 83.25 113 PRO A O 1
ATOM 902 N N . ARG A 1 114 ? 9.860 0.716 5.509 1.00 86.12 114 ARG A N 1
ATOM 903 C CA . ARG A 1 114 ? 8.522 0.852 4.898 1.00 86.12 114 ARG A CA 1
ATOM 904 C C . ARG A 1 114 ? 8.124 -0.356 4.043 1.00 86.12 114 ARG A C 1
ATOM 906 O O . ARG A 1 114 ? 7.614 -0.218 2.930 1.00 86.12 114 ARG A O 1
ATOM 913 N N . ILE A 1 115 ? 8.373 -1.556 4.557 1.00 90.19 115 ILE A N 1
ATOM 914 C CA . ILE A 1 115 ? 8.166 -2.820 3.831 1.00 90.19 115 ILE A CA 1
ATOM 915 C C . ILE A 1 115 ? 6.782 -3.442 4.031 1.00 90.19 115 ILE A C 1
ATOM 917 O O . ILE A 1 115 ? 6.456 -4.402 3.349 1.00 90.19 115 ILE A O 1
ATOM 921 N N . GLY A 1 116 ? 5.932 -2.918 4.916 1.00 91.56 116 GLY A N 1
ATOM 922 C CA . GLY A 1 116 ? 4.633 -3.526 5.233 1.00 91.56 116 GLY A CA 1
ATOM 923 C C . GLY A 1 116 ? 3.710 -3.668 4.020 1.00 91.56 116 GLY A C 1
ATOM 924 O O . GLY A 1 116 ? 3.148 -4.737 3.796 1.00 91.56 116 GLY A O 1
ATOM 925 N N . PHE A 1 117 ? 3.599 -2.631 3.187 1.00 92.19 117 PHE A N 1
ATOM 926 C CA . PHE A 1 117 ? 2.795 -2.701 1.964 1.00 92.19 117 PHE A CA 1
ATOM 927 C C . PHE A 1 117 ? 3.415 -3.635 0.898 1.00 92.19 117 PHE A C 1
ATOM 929 O O . PHE A 1 117 ? 2.687 -4.487 0.377 1.00 92.19 117 PHE A O 1
ATOM 936 N N . PRO A 1 118 ? 4.740 -3.584 0.636 1.00 93.19 118 PRO A N 1
ATOM 937 C CA . PRO A 1 118 ? 5.437 -4.595 -0.160 1.00 93.19 118 PRO A CA 1
ATOM 938 C C . PRO A 1 118 ? 5.285 -6.035 0.344 1.00 93.19 118 PRO A C 1
ATOM 940 O O . PRO A 1 118 ? 5.081 -6.930 -0.462 1.00 93.19 118 PRO A O 1
ATOM 943 N N . LEU A 1 119 ? 5.314 -6.285 1.655 1.00 93.56 119 LEU A N 1
ATOM 944 C CA . LEU A 1 119 ? 5.120 -7.623 2.232 1.00 93.56 119 LEU A CA 1
ATOM 945 C C . LEU A 1 119 ? 3.710 -8.167 1.963 1.00 93.56 119 LEU A C 1
ATOM 947 O O . LEU A 1 119 ? 3.526 -9.356 1.718 1.00 93.56 119 LEU A O 1
ATOM 951 N N . LEU A 1 120 ? 2.697 -7.299 1.996 1.00 93.69 120 LEU A N 1
ATOM 952 C CA . LEU A 1 120 ? 1.304 -7.701 1.781 1.00 93.69 120 LEU A CA 1
ATOM 953 C C . LEU A 1 120 ? 0.954 -7.924 0.305 1.00 93.69 120 LEU A C 1
ATOM 955 O O . LEU A 1 120 ? 0.014 -8.662 0.004 1.00 93.69 120 LEU A O 1
ATOM 959 N N . THR A 1 121 ? 1.675 -7.276 -0.610 1.00 92.88 121 THR A N 1
ATOM 960 C CA . THR A 1 121 ? 1.385 -7.307 -2.053 1.00 92.88 121 THR A CA 1
ATOM 961 C C . THR A 1 121 ? 2.396 -8.111 -2.858 1.00 92.88 121 THR A C 1
ATOM 963 O O . THR A 1 121 ? 2.045 -8.647 -3.902 1.00 92.88 121 THR A O 1
ATOM 966 N N . GLY A 1 122 ? 3.634 -8.235 -2.388 1.00 91.12 122 GLY A N 1
ATOM 967 C CA . GLY A 1 122 ? 4.757 -8.699 -3.195 1.00 91.12 122 GLY A CA 1
ATOM 968 C C . GLY A 1 122 ? 4.686 -10.159 -3.619 1.00 91.12 122 GLY A C 1
ATOM 969 O O . GLY A 1 122 ? 5.176 -10.485 -4.693 1.00 91.12 122 GLY A O 1
ATOM 970 N N . TRP A 1 123 ? 3.969 -11.015 -2.886 1.00 94.25 123 TRP A N 1
ATOM 971 C CA . TRP A 1 123 ? 3.690 -12.394 -3.314 1.00 94.25 123 TRP A CA 1
ATOM 972 C C . TRP A 1 123 ? 2.998 -12.468 -4.688 1.00 94.25 123 TRP A C 1
ATOM 974 O O . TRP A 1 123 ? 3.132 -13.463 -5.395 1.00 94.25 123 TRP A O 1
ATOM 984 N N . LEU A 1 124 ? 2.295 -11.408 -5.106 1.00 94.81 124 LEU A N 1
ATOM 985 C CA . LEU A 1 124 ? 1.699 -11.317 -6.440 1.00 94.81 124 LEU A CA 1
ATOM 986 C C . LEU A 1 124 ? 2.746 -11.311 -7.556 1.00 94.81 124 LEU A C 1
ATOM 988 O O . LEU A 1 124 ? 2.436 -11.694 -8.681 1.00 94.81 124 LEU A O 1
ATOM 992 N N . TYR A 1 125 ? 3.981 -10.913 -7.250 1.00 93.44 125 TYR A N 1
ATOM 993 C CA . TYR A 1 125 ? 5.085 -10.912 -8.201 1.00 93.44 125 TYR A CA 1
ATOM 994 C C . TYR A 1 125 ? 5.457 -12.324 -8.673 1.00 93.44 125 TYR A C 1
ATOM 996 O O . TYR A 1 125 ? 5.945 -12.477 -9.789 1.00 93.44 125 TYR A O 1
ATOM 1004 N N . TRP A 1 126 ? 5.145 -13.372 -7.897 1.00 92.94 126 TRP A N 1
ATOM 1005 C CA . TRP A 1 126 ? 5.287 -14.765 -8.343 1.00 92.94 126 TRP A CA 1
ATOM 1006 C C . TRP A 1 126 ? 4.427 -15.093 -9.570 1.00 92.94 126 TRP A C 1
ATOM 1008 O O . TRP A 1 126 ? 4.774 -15.978 -10.346 1.00 92.94 126 TRP A O 1
ATOM 1018 N N . PHE A 1 127 ? 3.329 -14.360 -9.775 1.00 93.38 127 PHE A N 1
ATOM 1019 C CA . PHE A 1 127 ? 2.479 -14.459 -10.966 1.00 93.38 127 PHE A CA 1
ATOM 1020 C C . PHE A 1 127 ? 2.893 -13.473 -12.071 1.00 93.38 127 PHE A C 1
ATOM 1022 O O . PHE A 1 127 ? 2.209 -13.345 -13.086 1.00 93.38 127 PHE A O 1
ATOM 1029 N N . GLY A 1 128 ? 4.012 -12.772 -11.881 1.00 92.00 128 GLY A N 1
ATOM 1030 C CA . GLY A 1 128 ? 4.597 -11.830 -12.821 1.00 92.00 128 GLY A CA 1
ATOM 1031 C C . GLY A 1 128 ? 4.390 -10.352 -12.459 1.00 92.00 128 GLY A C 1
ATOM 1032 O O . GLY A 1 128 ? 3.571 -9.998 -11.604 1.00 92.00 128 GLY A O 1
ATOM 1033 N N . PRO A 1 129 ? 5.108 -9.453 -13.156 1.00 91.06 129 PRO A N 1
ATOM 1034 C CA . PRO A 1 129 ? 5.111 -8.018 -12.867 1.00 91.06 129 PRO A CA 1
ATOM 1035 C C . PRO A 1 129 ? 3.738 -7.356 -13.071 1.00 91.06 129 PRO A C 1
ATOM 1037 O O . PRO A 1 129 ? 3.349 -6.473 -12.309 1.00 91.06 129 PRO A O 1
ATOM 1040 N N . VAL A 1 130 ? 2.957 -7.825 -14.052 1.00 91.81 130 VAL A N 1
ATOM 1041 C CA . VAL A 1 130 ? 1.591 -7.330 -14.311 1.00 91.81 130 VAL A CA 1
ATOM 1042 C C . VAL A 1 130 ? 0.655 -7.646 -13.140 1.00 91.81 130 VAL A C 1
ATOM 1044 O O . VAL A 1 130 ? -0.130 -6.793 -12.730 1.00 91.81 130 VAL A O 1
ATOM 1047 N N . ALA A 1 131 ? 0.755 -8.849 -12.564 1.00 93.00 131 ALA A N 1
ATOM 1048 C CA . ALA A 1 131 ? -0.090 -9.260 -11.446 1.00 93.00 131 ALA A CA 1
ATOM 1049 C C . ALA A 1 131 ? 0.170 -8.401 -10.202 1.00 93.00 131 ALA A C 1
ATOM 1051 O O . ALA A 1 131 ? -0.781 -7.929 -9.574 1.00 93.00 131 ALA A O 1
ATOM 1052 N N . LEU A 1 132 ? 1.442 -8.123 -9.891 1.00 92.88 132 LEU A N 1
ATOM 1053 C CA . LEU A 1 132 ? 1.790 -7.163 -8.845 1.00 92.88 132 LEU A CA 1
ATOM 1054 C C . LEU A 1 132 ? 1.233 -5.770 -9.171 1.00 92.88 132 LEU A C 1
ATOM 1056 O O . LEU A 1 132 ? 0.611 -5.145 -8.310 1.00 92.88 132 LEU A O 1
ATOM 1060 N N . ALA A 1 133 ? 1.402 -5.309 -10.416 1.00 90.31 133 ALA A N 1
ATOM 1061 C CA . ALA A 1 133 ? 1.003 -3.965 -10.817 1.00 90.31 133 ALA A CA 1
ATOM 1062 C C . ALA A 1 133 ? -0.497 -3.686 -10.625 1.00 90.31 133 ALA A C 1
ATOM 1064 O O . ALA A 1 133 ? -0.888 -2.602 -10.194 1.00 90.31 133 ALA A O 1
ATOM 1065 N N . LEU A 1 134 ? -1.333 -4.685 -10.903 1.00 90.69 134 LEU A N 1
ATOM 1066 C CA . LEU A 1 134 ? -2.782 -4.608 -10.727 1.00 90.69 134 LEU A CA 1
ATOM 1067 C C . LEU A 1 134 ? -3.220 -4.922 -9.294 1.00 90.69 134 LEU A C 1
ATOM 1069 O O . LEU A 1 134 ? -4.194 -4.358 -8.791 1.00 90.69 134 LEU A O 1
ATOM 1073 N N . GLY A 1 135 ? -2.521 -5.830 -8.617 1.00 92.81 135 GLY A N 1
ATOM 1074 C CA . GLY A 1 135 ? -2.928 -6.282 -7.296 1.00 92.81 135 GLY A CA 1
ATOM 1075 C C . GLY A 1 135 ? -2.579 -5.308 -6.170 1.00 92.81 135 GLY A C 1
ATOM 1076 O O . GLY A 1 135 ? -3.306 -5.265 -5.181 1.00 92.81 135 GLY A O 1
ATOM 1077 N N . MET A 1 136 ? -1.553 -4.462 -6.324 1.00 93.06 136 MET A N 1
ATOM 1078 C CA . MET A 1 136 ? -1.270 -3.380 -5.369 1.00 93.06 136 MET A CA 1
ATOM 1079 C C . MET A 1 136 ? -2.466 -2.426 -5.182 1.00 93.06 136 MET A C 1
ATOM 1081 O O . MET A 1 136 ? -2.963 -2.334 -4.053 1.00 93.06 136 MET A O 1
ATOM 1085 N N . PRO A 1 137 ? -3.013 -1.778 -6.234 1.00 91.94 137 PRO A N 1
ATOM 1086 C CA . PRO A 1 137 ? -4.196 -0.936 -6.079 1.00 91.94 137 PRO A CA 1
ATOM 1087 C C . PRO A 1 137 ? -5.423 -1.751 -5.648 1.00 91.94 137 PRO A C 1
ATOM 1089 O O . PRO A 1 137 ? -6.209 -1.281 -4.824 1.00 91.94 137 PRO A O 1
ATOM 1092 N N . ALA A 1 138 ? -5.578 -2.996 -6.111 1.00 93.31 138 ALA A N 1
ATOM 1093 C CA . ALA A 1 138 ? -6.669 -3.853 -5.646 1.00 93.31 138 ALA A CA 1
ATOM 1094 C C . ALA A 1 138 ? -6.616 -4.087 -4.124 1.00 93.31 138 ALA A C 1
ATOM 1096 O O . ALA A 1 138 ? -7.651 -4.016 -3.459 1.00 93.31 138 ALA A O 1
ATOM 1097 N N . LEU A 1 139 ? -5.426 -4.294 -3.549 1.00 94.00 139 LEU A N 1
ATOM 1098 C CA . LEU A 1 139 ? -5.248 -4.447 -2.106 1.00 94.00 139 LEU A CA 1
ATOM 1099 C C . LEU A 1 139 ? -5.503 -3.134 -1.351 1.00 94.00 139 LEU A C 1
ATOM 1101 O O . LEU A 1 139 ? -6.124 -3.157 -0.283 1.00 94.00 139 LEU A O 1
ATOM 1105 N N . LEU A 1 140 ? -5.090 -1.985 -1.903 1.00 94.25 140 LEU A N 1
ATOM 1106 C CA . LEU A 1 140 ? -5.433 -0.672 -1.341 1.00 94.25 140 LEU A CA 1
ATOM 1107 C C . LEU A 1 140 ? -6.952 -0.510 -1.221 1.00 94.25 140 LEU A C 1
ATOM 1109 O O . LEU A 1 140 ? -7.457 -0.160 -0.154 1.00 94.25 140 LEU A O 1
ATOM 1113 N N . LEU A 1 141 ? -7.689 -0.836 -2.285 1.00 95.00 141 LEU A N 1
ATOM 1114 C CA . LEU A 1 141 ? -9.146 -0.774 -2.283 1.00 95.00 141 LEU A CA 1
ATOM 1115 C C . LEU A 1 141 ? -9.754 -1.793 -1.311 1.00 95.00 141 LEU A C 1
ATOM 1117 O O . LEU A 1 141 ? -10.613 -1.439 -0.507 1.00 95.00 141 LEU A O 1
ATOM 1121 N N . LEU A 1 142 ? -9.309 -3.049 -1.353 1.00 95.56 142 LEU A N 1
ATOM 1122 C CA . LEU A 1 142 ? -9.861 -4.116 -0.520 1.00 95.56 142 LEU A CA 1
ATOM 1123 C C . LEU A 1 142 ? -9.674 -3.828 0.973 1.00 95.56 142 LEU A C 1
ATOM 1125 O O . LEU A 1 142 ? -10.624 -3.942 1.747 1.00 95.56 142 LEU A O 1
ATOM 1129 N N . SER A 1 143 ? -8.474 -3.413 1.378 1.00 95.12 143 SER A N 1
ATOM 1130 C CA . SER A 1 143 ? -8.178 -3.056 2.769 1.00 95.12 143 SER A CA 1
ATOM 1131 C C . SER A 1 143 ? -9.053 -1.892 3.253 1.00 95.12 143 SER A C 1
ATOM 1133 O O . SER A 1 143 ? -9.663 -1.981 4.323 1.00 95.12 143 SER A O 1
ATOM 1135 N N . HIS A 1 144 ? -9.213 -0.862 2.414 1.00 96.12 144 HIS A N 1
ATOM 1136 C CA . HIS A 1 144 ? -10.079 0.285 2.679 1.00 96.12 144 HIS A CA 1
ATOM 1137 C C . HIS A 1 144 ? -11.548 -0.117 2.810 1.00 96.12 144 HIS A C 1
ATOM 1139 O O . HIS A 1 144 ? -12.228 0.336 3.732 1.00 96.12 144 HIS A O 1
ATOM 1145 N N . LEU A 1 145 ? -12.047 -1.003 1.941 1.00 96.12 145 LEU A N 1
ATOM 1146 C CA . LEU A 1 145 ? -13.422 -1.508 1.998 1.00 96.12 145 LEU A CA 1
ATOM 1147 C C . LEU A 1 145 ? -13.672 -2.347 3.253 1.00 96.12 145 LEU A C 1
ATOM 1149 O O . LEU A 1 145 ? -14.721 -2.195 3.881 1.00 96.12 145 LEU A O 1
ATOM 1153 N N . ILE A 1 146 ? -12.715 -3.186 3.658 1.00 95.12 146 ILE A N 1
ATOM 1154 C CA . ILE A 1 146 ? -12.814 -3.986 4.885 1.00 95.12 146 ILE A CA 1
ATOM 1155 C C . ILE A 1 146 ? -12.884 -3.067 6.109 1.00 95.12 146 ILE A C 1
ATOM 1157 O O . ILE A 1 146 ? -13.816 -3.181 6.907 1.00 95.12 146 ILE A O 1
ATOM 1161 N N . ALA A 1 147 ? -11.957 -2.114 6.245 1.00 94.69 147 ALA A N 1
ATOM 1162 C CA . ALA A 1 147 ? -11.958 -1.171 7.365 1.00 94.69 147 ALA A CA 1
ATOM 1163 C C . ALA A 1 147 ? -13.227 -0.302 7.381 1.00 94.69 147 ALA A C 1
ATOM 1165 O O . ALA A 1 147 ? -13.866 -0.139 8.425 1.00 94.69 147 ALA A O 1
ATOM 1166 N N . SER A 1 148 ? -13.654 0.177 6.210 1.00 94.31 148 SER A N 1
ATOM 1167 C CA . SER A 1 148 ? -14.913 0.898 6.014 1.00 94.31 148 SER A CA 1
ATOM 1168 C C . SER A 1 148 ? -16.120 0.083 6.468 1.00 94.31 148 SER A C 1
ATOM 1170 O O . SER A 1 148 ? -16.985 0.602 7.172 1.00 94.31 148 SER A O 1
ATOM 1172 N N . TRP A 1 149 ? -16.187 -1.197 6.098 1.00 93.25 149 TRP A N 1
ATOM 1173 C CA . TRP A 1 149 ? -17.272 -2.097 6.479 1.00 93.25 149 TRP A CA 1
ATOM 1174 C C . TRP A 1 149 ? -17.313 -2.351 7.987 1.00 93.25 149 TRP A C 1
ATOM 1176 O O . TRP A 1 149 ? -18.394 -2.287 8.585 1.00 93.25 149 TRP A O 1
ATOM 1186 N N . VAL A 1 150 ? -16.156 -2.591 8.614 1.00 91.06 150 VAL A N 1
ATOM 1187 C CA . VAL A 1 150 ? -16.045 -2.765 10.071 1.00 91.06 150 VAL A CA 1
ATOM 1188 C C . VAL A 1 150 ? -16.531 -1.503 10.783 1.00 91.06 150 VAL A C 1
ATOM 1190 O O . VAL A 1 150 ? -17.443 -1.569 11.611 1.00 91.06 150 VAL A O 1
ATOM 1193 N N . LEU A 1 151 ? -16.013 -0.333 10.398 1.00 90.69 151 LEU A N 1
ATOM 1194 C CA . LEU A 1 151 ? -16.432 0.946 10.969 1.00 90.69 151 LEU A CA 1
ATOM 1195 C C . LEU A 1 151 ? -17.911 1.232 10.734 1.00 90.69 151 LEU A C 1
ATOM 1197 O O . LEU A 1 151 ? -18.581 1.724 11.635 1.00 90.69 151 LEU A O 1
ATOM 1201 N N . PHE A 1 152 ? -18.444 0.924 9.554 1.00 88.69 152 PHE A N 1
ATOM 1202 C CA . PHE A 1 152 ? -19.856 1.125 9.251 1.00 88.69 152 PHE A CA 1
ATOM 1203 C C . PHE A 1 152 ? -20.755 0.240 10.118 1.00 88.69 152 PHE A C 1
ATOM 1205 O O . PHE A 1 152 ? -21.790 0.704 10.606 1.00 88.69 152 PHE A O 1
ATOM 1212 N N . SER A 1 153 ? -20.341 -1.012 10.330 1.00 86.44 153 SER A N 1
ATOM 1213 C CA . SER A 1 153 ? -21.051 -1.991 11.156 1.00 86.44 153 SER A CA 1
ATOM 1214 C C . SER A 1 153 ? -21.068 -1.586 12.632 1.00 86.44 153 SER A C 1
ATOM 1216 O O . SER A 1 153 ? -22.080 -1.781 13.299 1.00 86.44 153 SER A O 1
ATOM 1218 N N . MET A 1 154 ? -19.995 -0.958 13.125 1.00 84.00 154 MET A N 1
ATOM 1219 C CA . MET A 1 154 ? -19.924 -0.433 14.495 1.00 84.00 154 MET A CA 1
ATOM 1220 C C . MET A 1 154 ? -20.618 0.931 14.640 1.00 84.00 154 MET A C 1
ATOM 1222 O O . MET A 1 154 ? -21.430 1.146 15.537 1.00 84.00 154 MET A O 1
ATOM 1226 N N . ARG A 1 155 ? -20.296 1.884 13.759 1.00 83.38 155 ARG A N 1
ATOM 1227 C CA . ARG A 1 155 ? -20.773 3.273 13.778 1.00 83.38 155 ARG A CA 1
ATOM 1228 C C . ARG A 1 155 ? -20.869 3.832 12.355 1.00 83.38 155 ARG A C 1
ATOM 1230 O O . ARG A 1 155 ? -19.929 4.437 11.849 1.00 83.38 155 ARG A O 1
ATOM 1237 N N . ARG A 1 156 ? -22.064 3.754 11.754 1.00 83.31 156 ARG A N 1
ATOM 1238 C CA . ARG A 1 156 ? -22.354 4.203 10.369 1.00 83.31 156 ARG A CA 1
ATOM 1239 C C . ARG A 1 156 ? -21.707 5.531 9.955 1.00 83.31 156 ARG A C 1
ATOM 1241 O O . ARG A 1 156 ? -21.162 5.620 8.865 1.00 83.31 156 ARG A O 1
ATOM 1248 N N . ARG A 1 157 ? -21.760 6.564 10.810 1.00 87.06 157 ARG A N 1
ATOM 1249 C CA . ARG A 1 157 ? -21.153 7.879 10.513 1.00 87.06 157 ARG A CA 1
ATOM 1250 C C . ARG A 1 157 ? -19.633 7.794 10.345 1.00 87.06 157 ARG A C 1
ATOM 1252 O O . ARG A 1 157 ? -19.105 8.390 9.420 1.00 87.06 157 ARG A O 1
ATOM 1259 N N . ALA A 1 158 ? -18.949 7.040 11.208 1.00 87.75 158 ALA A N 1
ATOM 1260 C CA . ALA A 1 158 ? -17.509 6.821 11.094 1.00 87.75 158 ALA A CA 1
ATOM 1261 C C . ALA A 1 158 ? -17.173 6.002 9.838 1.00 87.75 158 ALA A C 1
ATOM 1263 O O . ALA A 1 158 ? -16.222 6.334 9.143 1.00 87.75 158 ALA A O 1
ATOM 1264 N N . GLY A 1 159 ? -18.002 5.002 9.508 1.00 89.50 159 GLY A N 1
ATOM 1265 C CA . GLY A 1 159 ? -17.889 4.250 8.256 1.00 89.50 159 GLY A CA 1
ATOM 1266 C C . GLY A 1 159 ? -17.967 5.143 7.016 1.00 89.50 159 GLY A C 1
ATOM 1267 O O . GLY A 1 159 ? -17.088 5.068 6.169 1.00 89.50 159 GLY A O 1
ATOM 1268 N N . TRP A 1 160 ? -18.957 6.040 6.935 1.00 91.19 160 TRP A N 1
ATOM 1269 C CA . TRP A 1 160 ? -19.069 6.998 5.825 1.00 91.19 160 TRP A CA 1
ATOM 1270 C C . TRP A 1 160 ? -17.889 7.979 5.752 1.00 91.19 160 TRP A C 1
ATOM 1272 O O . TRP A 1 160 ? -17.363 8.197 4.664 1.00 91.19 160 TRP A O 1
ATOM 1282 N N . LEU A 1 161 ? -17.457 8.539 6.890 1.00 92.38 161 LEU A N 1
ATOM 1283 C CA . LEU A 1 161 ? -16.323 9.474 6.943 1.00 92.38 161 LEU A CA 1
ATOM 1284 C C . LEU A 1 161 ? -15.008 8.818 6.512 1.00 92.38 161 LEU A C 1
ATOM 1286 O O . LEU A 1 161 ? -14.224 9.432 5.798 1.00 92.38 161 LEU A O 1
ATOM 1290 N N . PHE A 1 162 ? -14.775 7.573 6.930 1.00 94.12 162 PHE A N 1
ATOM 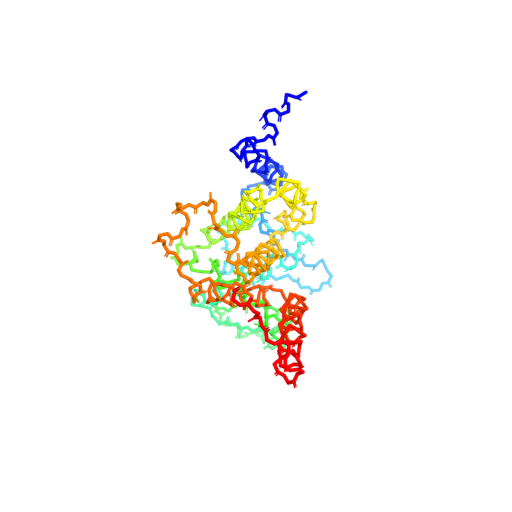1291 C CA . PHE A 1 162 ? -13.592 6.825 6.525 1.00 94.12 162 PHE A CA 1
ATOM 1292 C C . PHE A 1 162 ? -13.691 6.370 5.063 1.00 94.12 162 PHE A C 1
ATOM 1294 O O . PHE A 1 162 ? -12.763 6.583 4.291 1.00 94.12 162 PHE A O 1
ATOM 1301 N N . GLY A 1 163 ? -14.831 5.805 4.656 1.00 92.88 163 GLY A N 1
ATOM 1302 C CA . GLY A 1 163 ? -15.038 5.260 3.313 1.00 92.88 163 GLY A CA 1
ATOM 1303 C C . GLY A 1 163 ? -14.867 6.291 2.200 1.00 92.88 163 GLY A C 1
ATOM 1304 O O . GLY A 1 163 ? -14.254 5.985 1.182 1.00 92.88 163 GLY A O 1
ATOM 1305 N N . LEU A 1 164 ? -15.337 7.521 2.416 1.00 93.00 164 LEU A N 1
ATOM 1306 C CA . LEU A 1 164 ? -15.206 8.634 1.468 1.00 93.00 164 LEU A CA 1
ATOM 1307 C C . LEU A 1 164 ? -14.073 9.605 1.837 1.00 93.00 164 LEU A C 1
ATOM 1309 O O . LEU A 1 164 ? -14.111 10.773 1.454 1.00 93.00 164 LEU A O 1
ATOM 1313 N N . ASN A 1 165 ? -13.072 9.145 2.592 1.00 91.69 165 ASN A N 1
ATOM 1314 C CA . ASN A 1 165 ? -11.938 9.974 2.980 1.00 91.69 165 ASN A CA 1
ATOM 1315 C C . ASN A 1 165 ? -11.127 10.409 1.738 1.00 91.69 165 ASN A C 1
ATOM 1317 O O . ASN A 1 165 ? -10.557 9.545 1.061 1.00 91.69 165 ASN A O 1
ATOM 1321 N N . PRO A 1 166 ? -11.006 11.722 1.455 1.00 88.94 166 PRO A N 1
ATOM 1322 C CA . PRO A 1 166 ? -10.269 12.214 0.293 1.00 88.94 166 PRO A CA 1
ATOM 1323 C C . PRO A 1 166 ? -8.786 11.838 0.331 1.00 88.94 166 PRO A C 1
ATOM 1325 O O . PRO A 1 166 ? -8.200 11.611 -0.721 1.00 88.94 166 PRO A O 1
ATOM 1328 N N . VAL A 1 167 ? -8.184 11.702 1.519 1.00 89.06 167 VAL A N 1
ATOM 1329 C CA . VAL A 1 167 ? -6.784 11.266 1.650 1.00 89.06 167 VAL A CA 1
ATOM 1330 C C . VAL A 1 167 ? -6.621 9.837 1.140 1.00 89.06 167 VAL A C 1
ATOM 1332 O O . VAL A 1 167 ? -5.722 9.572 0.350 1.00 89.06 167 VAL A O 1
ATOM 1335 N N . SER A 1 168 ? -7.525 8.927 1.519 1.00 90.19 168 SER A N 1
ATOM 1336 C CA . SER A 1 168 ? -7.492 7.545 1.033 1.00 90.19 168 SER A CA 1
ATOM 1337 C C . SER A 1 168 ? -7.678 7.474 -0.484 1.00 90.19 168 SER A C 1
ATOM 1339 O O . SER A 1 168 ? -7.008 6.678 -1.134 1.00 90.19 168 SER A O 1
ATOM 1341 N N . LEU A 1 169 ? -8.544 8.321 -1.054 1.00 90.06 169 LEU A N 1
ATOM 1342 C CA . LEU A 1 169 ? -8.769 8.384 -2.500 1.00 90.06 169 LEU A CA 1
ATOM 1343 C C . LEU A 1 169 ? -7.540 8.922 -3.252 1.00 90.06 169 LEU A C 1
ATOM 1345 O O . LEU A 1 169 ? -7.127 8.337 -4.252 1.00 90.06 169 LEU A O 1
ATOM 1349 N N . LEU A 1 170 ? -6.933 10.007 -2.760 1.00 88.56 170 LEU A N 1
ATOM 1350 C CA . LEU A 1 170 ? -5.725 10.597 -3.343 1.00 88.56 170 LEU A CA 1
ATOM 1351 C C . LEU A 1 170 ? -4.543 9.626 -3.271 1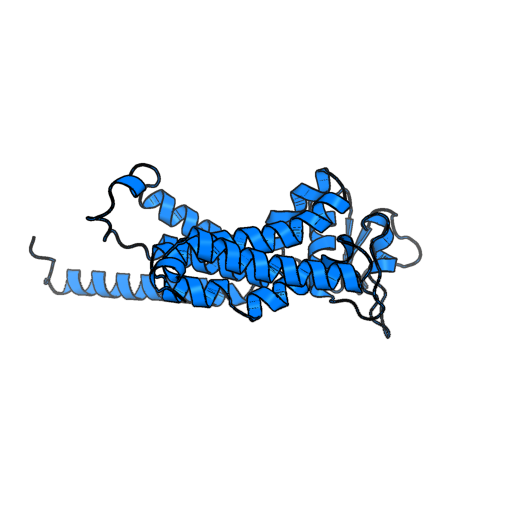.00 88.56 170 LEU A C 1
ATOM 1353 O O . LEU A 1 170 ? -3.909 9.363 -4.294 1.00 88.56 170 LEU A O 1
ATOM 1357 N N . SER A 1 171 ? -4.291 9.046 -2.094 1.00 88.94 171 SER A N 1
ATOM 1358 C CA . SER A 1 171 ? -3.228 8.059 -1.906 1.00 88.94 171 SER A CA 1
ATOM 1359 C C . SER A 1 171 ? -3.460 6.792 -2.727 1.00 88.94 171 SER A C 1
ATOM 1361 O O . SER A 1 171 ? -2.504 6.255 -3.275 1.00 88.94 171 SER A O 1
ATOM 1363 N N . PHE A 1 172 ? -4.710 6.340 -2.880 1.00 89.62 172 PHE A N 1
ATOM 1364 C CA . PHE A 1 172 ? -5.048 5.239 -3.786 1.00 89.62 172 PHE A CA 1
ATOM 1365 C C . PHE A 1 172 ? -4.684 5.570 -5.231 1.00 89.62 172 PHE A C 1
ATOM 1367 O O . PHE A 1 172 ? -4.044 4.763 -5.900 1.00 89.62 172 PHE A O 1
ATOM 1374 N N . GLY A 1 173 ? -5.025 6.775 -5.699 1.00 84.00 173 GLY A N 1
ATOM 1375 C CA . GLY A 1 173 ? -4.640 7.206 -7.039 1.00 84.00 173 GLY A CA 1
ATOM 1376 C C . GLY A 1 173 ? -3.146 7.175 -7.250 1.00 84.00 173 GLY A C 1
ATOM 1377 O O . GLY A 1 173 ? -2.727 6.835 -8.340 1.00 84.00 173 GLY A O 1
ATOM 1378 N N . LEU A 1 174 ? -2.362 7.534 -6.236 1.00 83.56 174 LEU A N 1
ATOM 1379 C CA . LEU A 1 174 ? -0.901 7.572 -6.272 1.00 83.56 174 LEU A CA 1
ATOM 1380 C C . LEU A 1 174 ? -0.238 6.228 -5.906 1.00 83.56 174 LEU A C 1
ATOM 1382 O O . LEU A 1 174 ? 0.985 6.172 -5.817 1.00 83.56 174 LEU A O 1
ATOM 1386 N N . ASN A 1 175 ? -1.027 5.169 -5.692 1.00 88.12 175 ASN A N 1
ATOM 1387 C CA . ASN A 1 175 ? -0.579 3.855 -5.230 1.00 88.12 175 ASN A CA 1
ATOM 1388 C C . ASN A 1 175 ? 0.328 3.910 -3.983 1.00 88.12 175 ASN A C 1
ATOM 1390 O O . ASN A 1 175 ? 1.333 3.206 -3.879 1.00 88.12 175 ASN A O 1
ATOM 1394 N N . LEU A 1 176 ? -0.011 4.781 -3.035 1.00 88.50 176 LEU A N 1
ATOM 1395 C CA . LEU A 1 176 ? 0.745 4.949 -1.801 1.00 88.50 176 LEU A CA 1
ATOM 1396 C C . LEU A 1 176 ? 0.252 3.999 -0.704 1.00 88.50 176 LEU A C 1
ATOM 1398 O O . LEU A 1 176 ? -0.900 3.574 -0.703 1.00 88.50 176 LEU A O 1
ATOM 1402 N N . ALA A 1 177 ? 1.109 3.716 0.278 1.00 90.25 177 ALA A N 1
ATOM 1403 C CA . ALA A 1 177 ? 0.800 2.804 1.377 1.00 90.25 177 ALA A CA 1
ATOM 1404 C C . ALA A 1 177 ? -0.177 3.370 2.430 1.00 90.25 177 ALA A C 1
ATOM 1406 O O . ALA A 1 177 ? -0.669 2.599 3.257 1.00 90.25 177 ALA A O 1
ATOM 1407 N N . GLU A 1 178 ? -0.484 4.679 2.446 1.00 90.31 178 GLU A N 1
ATOM 1408 C CA . GLU A 1 178 ? -1.313 5.264 3.517 1.00 90.31 178 GLU A CA 1
ATOM 1409 C C . GLU A 1 178 ? -2.710 4.637 3.661 1.00 90.31 178 GLU A C 1
ATOM 1411 O O . GLU A 1 178 ? -3.110 4.416 4.803 1.00 90.31 178 GLU A O 1
ATOM 1416 N N . PRO A 1 179 ? -3.470 4.304 2.596 1.00 90.62 179 PRO A N 1
ATOM 1417 C CA . PRO A 1 179 ? -4.800 3.716 2.735 1.00 90.62 179 PRO A CA 1
ATOM 1418 C C . PRO A 1 179 ? -4.751 2.353 3.429 1.00 90.62 179 PRO A C 1
ATOM 1420 O O . PRO A 1 179 ? -5.565 2.094 4.316 1.00 90.62 179 PRO A O 1
ATOM 1423 N N . VAL A 1 180 ? -3.769 1.509 3.086 1.00 93.88 180 VAL A N 1
ATOM 1424 C CA . VAL A 1 180 ? -3.550 0.213 3.752 1.00 93.88 180 VAL A CA 1
ATOM 1425 C C . VAL A 1 180 ? -3.122 0.428 5.192 1.00 93.88 180 VAL A C 1
ATOM 1427 O O . VAL A 1 180 ? -3.716 -0.161 6.092 1.00 93.88 180 VAL A O 1
ATOM 1430 N N . ALA A 1 181 ? -2.145 1.304 5.428 1.00 94.12 181 ALA A N 1
ATOM 1431 C CA . ALA A 1 181 ? -1.648 1.592 6.764 1.00 94.12 181 ALA A CA 1
ATOM 1432 C C . ALA A 1 181 ? -2.792 2.077 7.679 1.00 94.12 181 ALA A C 1
ATOM 1434 O O . ALA A 1 181 ? -3.006 1.526 8.759 1.00 94.12 181 ALA A O 1
ATOM 1435 N N . LEU A 1 182 ? -3.588 3.052 7.224 1.00 93.25 182 LEU A N 1
ATOM 1436 C CA . LEU A 1 182 ? -4.742 3.579 7.958 1.00 93.25 182 LEU A CA 1
ATOM 1437 C C . LEU A 1 182 ? -5.814 2.512 8.189 1.00 93.25 182 LEU A C 1
ATOM 1439 O O . LEU A 1 182 ? -6.349 2.420 9.293 1.00 93.25 182 LEU A O 1
ATOM 1443 N N . SER A 1 183 ? -6.109 1.688 7.182 1.00 95.25 183 SER A N 1
ATOM 1444 C CA . SER A 1 183 ? -7.074 0.590 7.305 1.00 95.25 183 SER A CA 1
ATOM 1445 C C . SER A 1 183 ? -6.633 -0.423 8.359 1.00 95.25 183 SER A C 1
ATOM 1447 O O . SER A 1 183 ? -7.421 -0.787 9.230 1.00 95.25 183 SER A O 1
ATOM 1449 N N . LEU A 1 184 ? -5.359 -0.816 8.350 1.00 95.06 184 LEU A N 1
ATOM 1450 C CA . LEU A 1 184 ? -4.768 -1.691 9.362 1.00 95.06 184 LEU A CA 1
ATOM 1451 C C . LEU A 1 184 ? -4.775 -1.039 10.751 1.00 95.06 184 LEU A C 1
ATOM 1453 O O . LEU A 1 184 ? -5.122 -1.695 11.729 1.00 95.06 184 LEU A O 1
ATOM 1457 N N . GLY A 1 185 ? -4.475 0.258 10.852 1.00 93.56 185 GLY A N 1
ATOM 1458 C CA . GLY A 1 185 ? -4.554 1.011 12.106 1.00 93.56 185 GLY A CA 1
ATOM 1459 C C . GLY A 1 185 ? -5.971 1.033 12.688 1.00 93.56 185 GLY A C 1
ATOM 1460 O O . GLY A 1 185 ? -6.164 0.768 13.874 1.00 93.56 185 GLY A O 1
ATOM 1461 N N . VAL A 1 186 ? -6.984 1.265 11.852 1.00 92.56 186 VAL A N 1
ATOM 1462 C CA . VAL A 1 186 ? -8.400 1.194 12.244 1.00 92.56 186 VAL A CA 1
ATOM 1463 C C . VAL A 1 186 ? -8.779 -0.215 12.704 1.00 92.56 186 VAL A C 1
ATOM 1465 O O . VAL A 1 186 ? -9.414 -0.372 13.750 1.00 92.56 186 VAL A O 1
ATOM 1468 N N . LEU A 1 187 ? -8.388 -1.249 11.956 1.00 92.44 187 LEU A N 1
ATOM 1469 C CA . LEU A 1 187 ? -8.653 -2.645 12.316 1.00 92.44 187 LEU A CA 1
ATOM 1470 C C . LEU A 1 187 ? -7.942 -3.046 13.617 1.00 92.44 187 LEU A C 1
ATOM 1472 O O . LEU A 1 187 ? -8.520 -3.758 14.436 1.00 92.44 187 LEU A O 1
ATOM 1476 N N . SER A 1 188 ? -6.734 -2.533 13.852 1.00 92.19 188 SER A N 1
ATOM 1477 C CA . SER A 1 188 ? -6.000 -2.683 15.110 1.00 92.19 188 SER A CA 1
ATOM 1478 C C . SER A 1 188 ? -6.769 -2.064 16.276 1.00 92.19 188 SER A C 1
ATOM 1480 O O . SER A 1 188 ? -7.143 -2.770 17.213 1.00 92.19 188 SER A O 1
ATOM 1482 N N . VAL A 1 189 ? -7.102 -0.771 16.188 1.00 89.69 189 VAL A N 1
ATOM 1483 C CA . VAL A 1 189 ? -7.836 -0.042 17.235 1.00 89.69 189 VAL A CA 1
ATOM 1484 C C . VAL A 1 189 ? -9.166 -0.722 17.545 1.00 89.69 189 VAL A C 1
ATOM 1486 O O . VAL A 1 189 ? -9.493 -0.941 18.709 1.00 89.69 189 VAL A O 1
ATOM 1489 N N . THR A 1 190 ? -9.936 -1.083 16.519 1.00 88.56 190 THR A N 1
ATOM 1490 C CA . THR A 1 190 ? -11.239 -1.739 16.701 1.00 88.56 190 THR A CA 1
ATOM 1491 C C . THR A 1 190 ? -11.104 -3.128 17.321 1.00 88.56 190 THR A C 1
ATOM 1493 O O . THR A 1 190 ? -11.903 -3.467 18.189 1.00 88.56 190 THR A O 1
ATOM 1496 N N . SER A 1 191 ? -10.072 -3.898 16.963 1.00 87.06 191 SER A N 1
ATOM 1497 C CA . SER A 1 191 ? -9.810 -5.219 17.553 1.00 87.06 191 SER A CA 1
ATOM 1498 C C . SER A 1 191 ? -9.339 -5.133 19.009 1.00 87.06 191 SER A C 1
ATOM 1500 O O . SER A 1 191 ? -9.764 -5.940 19.835 1.00 87.06 191 SER A O 1
ATOM 1502 N N . LEU A 1 192 ? -8.498 -4.146 19.340 1.00 83.81 192 LEU A N 1
ATOM 1503 C CA . LEU A 1 192 ? -7.921 -3.956 20.678 1.00 83.81 192 LEU A CA 1
ATOM 1504 C C . LEU A 1 192 ? -8.890 -3.287 21.662 1.00 83.81 192 LEU A C 1
ATOM 1506 O O . LEU A 1 192 ? -8.894 -3.619 22.846 1.00 83.81 192 LEU A O 1
ATOM 1510 N N . LEU A 1 193 ? -9.712 -2.346 21.189 1.00 78.38 193 LEU A N 1
ATOM 1511 C CA . LEU A 1 193 ? -10.665 -1.597 22.016 1.00 78.38 193 LEU A CA 1
ATOM 1512 C C . LEU A 1 193 ? -12.071 -2.201 22.034 1.00 78.38 193 LEU A C 1
ATOM 1514 O O . LEU A 1 193 ? -12.948 -1.649 22.705 1.00 78.38 193 LEU A O 1
ATOM 1518 N N . ALA A 1 194 ? -12.309 -3.316 21.335 1.00 68.75 194 ALA A N 1
ATOM 1519 C CA . ALA A 1 194 ? -13.551 -4.072 21.441 1.00 68.75 194 ALA A CA 1
ATOM 1520 C C . ALA A 1 194 ? -13.703 -4.625 22.868 1.00 68.75 194 ALA A C 1
ATOM 1522 O O . ALA A 1 194 ? -13.365 -5.771 23.163 1.00 68.75 194 ALA A O 1
ATOM 1523 N N . ARG A 1 195 ? -14.222 -3.791 23.777 1.00 56.28 195 ARG A N 1
ATOM 1524 C CA . ARG A 1 195 ? -14.668 -4.221 25.101 1.00 56.28 195 ARG A CA 1
ATOM 1525 C C . ARG A 1 195 ? -15.721 -5.309 24.925 1.00 56.28 195 ARG A C 1
ATOM 1527 O O . ARG A 1 195 ? -16.519 -5.259 23.993 1.00 56.28 195 ARG A O 1
ATOM 1534 N N . SER A 1 196 ? -15.769 -6.232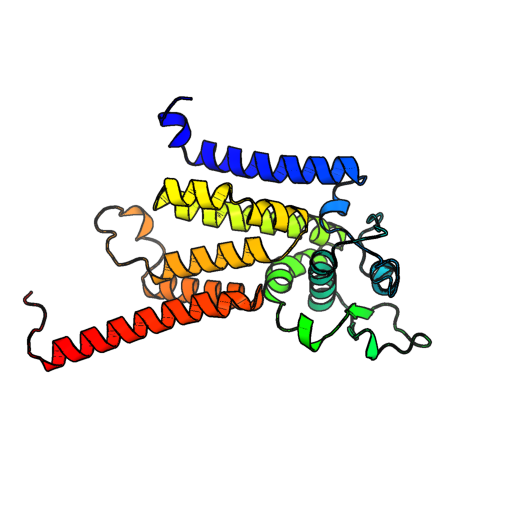 25.879 1.00 45.72 196 SER A N 1
ATOM 1535 C CA . SER A 1 196 ? -16.751 -7.315 26.052 1.00 45.72 196 SER A CA 1
ATOM 1536 C C . SER A 1 196 ? -18.220 -6.863 26.178 1.00 45.72 196 SER A C 1
ATOM 1538 O O . SER A 1 196 ? -19.070 -7.624 26.632 1.00 45.72 196 SER A O 1
ATOM 1540 N N . SER A 1 197 ? -18.558 -5.651 25.733 1.00 42.44 197 SER A N 1
ATOM 1541 C CA . SER A 1 197 ? -19.911 -5.116 25.589 1.00 42.44 197 SER A CA 1
ATOM 1542 C C . SER A 1 197 ? -20.652 -5.736 24.389 1.00 42.44 197 SER A C 1
ATOM 1544 O O . SER A 1 197 ? -21.397 -5.056 23.694 1.00 42.44 197 SER A O 1
ATOM 1546 N N . ASP A 1 198 ? -20.462 -7.032 24.150 1.00 43.50 198 ASP A N 1
ATOM 1547 C CA . ASP A 1 198 ? -21.180 -7.843 23.160 1.00 43.50 198 ASP A CA 1
ATOM 1548 C C . ASP A 1 198 ? -22.159 -8.780 23.891 1.00 43.50 198 ASP A C 1
ATOM 1550 O O . ASP A 1 198 ? -22.220 -9.981 23.638 1.00 43.50 198 ASP A O 1
ATOM 1554 N N . ARG A 1 199 ? -22.953 -8.240 24.829 1.00 44.66 199 ARG A N 1
ATOM 1555 C CA . ARG A 1 199 ? -24.115 -8.961 25.389 1.00 44.66 199 ARG A CA 1
ATOM 1556 C C . ARG A 1 199 ? -25.278 -9.069 24.388 1.00 44.66 199 ARG A C 1
ATOM 1558 O O . ARG A 1 199 ? -26.263 -9.729 24.688 1.00 44.66 199 ARG A O 1
ATOM 1565 N N . THR A 1 200 ? -25.183 -8.437 23.214 1.00 45.78 200 THR A N 1
ATOM 1566 C CA . THR A 1 200 ? -26.313 -8.252 22.286 1.00 45.78 200 THR A CA 1
ATOM 1567 C C . THR A 1 200 ? -26.131 -8.857 20.888 1.00 45.78 200 THR A C 1
ATOM 1569 O O . THR A 1 200 ? -27.074 -8.799 20.108 1.00 45.78 200 THR A O 1
ATOM 1572 N N . ASN A 1 201 ? -24.990 -9.482 20.555 1.00 40.72 201 ASN A N 1
ATOM 1573 C CA . ASN A 1 201 ? -24.787 -10.140 19.251 1.00 40.72 201 ASN A CA 1
ATOM 1574 C C . ASN A 1 201 ? -24.101 -11.523 19.376 1.00 40.72 201 ASN A C 1
ATOM 1576 O O . ASN A 1 201 ? -22.874 -11.620 19.311 1.00 40.72 201 ASN A O 1
ATOM 1580 N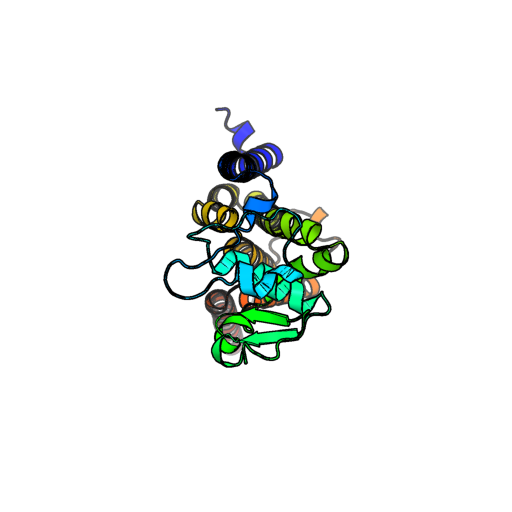 N . PRO A 1 202 ? -24.871 -12.624 19.491 1.00 41.16 202 PRO A N 1
ATOM 1581 C CA . PRO A 1 202 ? -24.335 -13.979 19.682 1.00 41.16 202 PRO A CA 1
ATOM 1582 C C . PRO A 1 202 ? -23.657 -14.585 18.436 1.00 41.16 202 PRO A C 1
ATOM 1584 O O . PRO A 1 202 ? -23.016 -15.629 18.529 1.00 41.16 202 PRO A O 1
ATOM 1587 N N . VAL A 1 203 ? -23.757 -13.948 17.264 1.00 45.38 203 VAL A N 1
ATOM 1588 C CA . VAL A 1 203 ? -23.221 -14.497 16.002 1.00 45.38 203 VAL A CA 1
ATOM 1589 C C . VAL A 1 203 ? -21.708 -14.254 15.857 1.00 45.38 203 VAL A C 1
ATOM 1591 O O . VAL A 1 203 ? -21.006 -15.084 15.288 1.00 45.38 203 VAL A O 1
ATOM 1594 N N . GLY A 1 204 ? -21.171 -13.171 16.436 1.00 44.78 204 GLY A N 1
ATOM 1595 C CA . GLY A 1 204 ? -19.734 -12.845 16.398 1.00 44.78 204 GLY A CA 1
ATOM 1596 C C . GLY A 1 204 ? -18.890 -13.497 17.503 1.00 44.78 204 GLY A C 1
ATOM 1597 O O . GLY A 1 204 ? -17.661 -13.450 17.450 1.00 44.78 204 GLY A O 1
ATOM 1598 N N . GLN A 1 205 ? -19.525 -14.111 18.508 1.00 43.34 205 GLN A N 1
ATOM 1599 C CA . GLN A 1 205 ? -18.827 -14.766 19.623 1.00 43.34 205 GLN A CA 1
ATOM 1600 C C . GLN A 1 205 ? -18.318 -16.176 19.293 1.00 43.34 205 GLN A C 1
ATOM 1602 O O . GLN A 1 205 ? -17.451 -16.677 20.000 1.00 43.34 205 GLN A O 1
ATOM 1607 N N . ARG A 1 206 ? -18.809 -16.819 18.224 1.00 47.19 206 ARG A N 1
ATOM 1608 C CA . ARG A 1 206 ? -18.479 -18.227 17.938 1.00 47.19 206 ARG A CA 1
ATOM 1609 C C . ARG A 1 206 ? -17.103 -18.463 17.306 1.00 47.19 206 ARG A C 1
ATOM 1611 O O . ARG A 1 206 ? -16.656 -19.601 17.330 1.00 47.19 206 ARG A O 1
ATOM 1618 N N . PHE A 1 207 ? -16.425 -17.436 16.782 1.00 47.62 207 PHE A N 1
ATOM 1619 C CA . PHE A 1 207 ? -15.214 -17.649 15.968 1.00 47.62 207 PHE A CA 1
ATOM 1620 C C . PHE A 1 207 ? -13.915 -17.014 16.490 1.00 47.62 207 PHE A C 1
ATOM 1622 O O . PHE A 1 207 ? -12.852 -17.548 16.200 1.00 47.62 207 PHE A O 1
ATOM 1629 N N . CYS A 1 208 ? -13.954 -15.941 17.292 1.00 60.41 208 CYS A N 1
ATOM 1630 C CA . CYS A 1 208 ? -12.730 -15.273 17.766 1.00 60.41 208 CYS A CA 1
ATOM 1631 C C . CYS A 1 208 ? -12.823 -14.897 19.249 1.00 60.41 208 CYS A C 1
ATOM 1633 O O . CYS A 1 208 ? -13.444 -13.892 19.613 1.00 60.41 208 CYS A O 1
ATOM 1635 N N . GLY A 1 209 ? -12.165 -15.690 20.100 1.00 69.44 209 GLY A N 1
ATOM 1636 C CA . GLY A 1 209 ? -12.002 -15.390 21.522 1.00 69.44 209 GLY A CA 1
ATOM 1637 C C . GLY A 1 209 ? -11.175 -14.115 21.776 1.00 69.44 209 GLY A C 1
ATOM 1638 O O . GLY A 1 209 ? -10.487 -13.621 20.878 1.00 69.44 209 GLY A O 1
ATOM 1639 N N . PRO A 1 210 ? -11.184 -13.581 23.011 1.00 74.12 210 PRO A N 1
ATOM 1640 C CA . PRO A 1 210 ? -10.514 -12.321 23.354 1.00 74.12 210 PRO A CA 1
ATOM 1641 C C . PRO A 1 210 ? -9.003 -12.339 23.072 1.00 74.12 210 PRO A C 1
ATOM 1643 O O . PRO A 1 210 ? -8.452 -11.344 22.609 1.00 74.12 210 PRO A O 1
ATOM 1646 N N . ARG A 1 211 ? -8.341 -13.489 23.264 1.00 79.38 211 ARG A N 1
ATOM 1647 C CA . ARG A 1 211 ? -6.916 -13.673 22.935 1.00 79.38 211 ARG A CA 1
ATOM 1648 C C . ARG A 1 211 ? -6.636 -13.530 21.439 1.00 79.38 211 ARG A C 1
ATOM 1650 O O . ARG A 1 211 ? -5.642 -12.924 21.061 1.00 79.38 211 ARG A O 1
ATOM 1657 N N . MET A 1 212 ? -7.527 -14.047 20.595 1.00 81.62 212 MET A N 1
ATOM 1658 C CA . MET A 1 212 ? -7.388 -13.956 19.142 1.00 81.62 212 MET A CA 1
ATOM 1659 C C . MET A 1 212 ? -7.615 -12.524 18.653 1.00 81.62 212 MET A C 1
ATOM 1661 O O . MET A 1 212 ? -6.870 -12.055 17.805 1.00 81.62 212 MET A O 1
ATOM 1665 N N . ARG A 1 213 ? -8.563 -11.785 19.247 1.00 82.69 213 ARG A N 1
ATOM 1666 C CA . ARG A 1 213 ? -8.765 -10.353 18.950 1.00 82.69 213 ARG A CA 1
ATOM 1667 C C . ARG A 1 213 ? -7.542 -9.511 19.317 1.00 82.69 213 ARG A C 1
ATOM 1669 O O . ARG A 1 213 ? -7.133 -8.668 18.525 1.00 82.69 213 ARG A O 1
ATOM 1676 N N . LEU A 1 214 ? -6.942 -9.775 20.481 1.00 84.88 214 LEU A N 1
ATOM 1677 C CA . LEU A 1 214 ? -5.694 -9.135 20.902 1.00 84.88 214 LEU A CA 1
ATOM 1678 C C . LEU A 1 214 ? -4.569 -9.427 19.905 1.00 84.88 214 LEU A C 1
ATOM 1680 O O . LEU A 1 214 ? -3.923 -8.499 19.430 1.00 84.88 214 LEU A O 1
ATOM 1684 N N . LEU A 1 215 ? -4.377 -10.701 19.552 1.00 88.12 215 LEU A N 1
ATOM 1685 C CA . LEU A 1 215 ? -3.358 -11.115 18.591 1.00 88.12 215 LEU A CA 1
ATOM 1686 C C . LEU A 1 215 ? -3.563 -10.441 17.229 1.00 88.12 215 LEU A C 1
ATOM 1688 O O . LEU A 1 215 ? -2.633 -9.832 16.712 1.00 88.12 215 LEU A O 1
ATOM 1692 N N . CYS A 1 216 ? -4.779 -10.482 16.676 1.00 89.56 216 CYS A N 1
ATOM 1693 C CA . CYS A 1 216 ? -5.108 -9.807 15.420 1.00 89.56 216 CYS A CA 1
ATOM 1694 C C . CYS A 1 216 ? -4.844 -8.300 15.506 1.00 89.56 216 CYS A C 1
ATOM 1696 O O . CYS A 1 216 ? -4.244 -7.736 14.598 1.00 89.56 216 CYS A O 1
ATOM 1698 N N . GLY A 1 217 ? -5.234 -7.654 16.608 1.00 90.06 217 GLY A N 1
ATOM 1699 C CA . GLY A 1 217 ? -4.983 -6.234 16.829 1.00 90.06 217 GLY A CA 1
ATOM 1700 C C . GLY A 1 217 ? -3.493 -5.884 16.835 1.00 90.06 217 GLY A C 1
ATOM 1701 O O . GLY A 1 217 ? -3.080 -4.940 16.165 1.00 90.06 217 GLY A O 1
ATOM 1702 N N . LEU A 1 218 ? -2.672 -6.683 17.521 1.00 90.25 218 LEU A N 1
ATOM 1703 C CA . LEU A 1 218 ? -1.216 -6.516 17.540 1.00 90.25 218 LEU A CA 1
ATOM 1704 C C . LEU A 1 218 ? -0.595 -6.734 16.156 1.00 90.25 218 LEU A C 1
ATOM 1706 O O . LEU A 1 218 ? 0.225 -5.924 15.727 1.00 90.25 218 LEU A O 1
ATOM 1710 N N . VAL A 1 219 ? -1.020 -7.775 15.436 1.00 92.81 219 VAL A N 1
ATOM 1711 C CA . VAL A 1 219 ? -0.553 -8.057 14.069 1.00 92.81 219 VAL A CA 1
ATOM 1712 C C . VAL A 1 219 ? -0.911 -6.908 13.127 1.00 92.81 219 VAL A C 1
ATOM 1714 O O . VAL 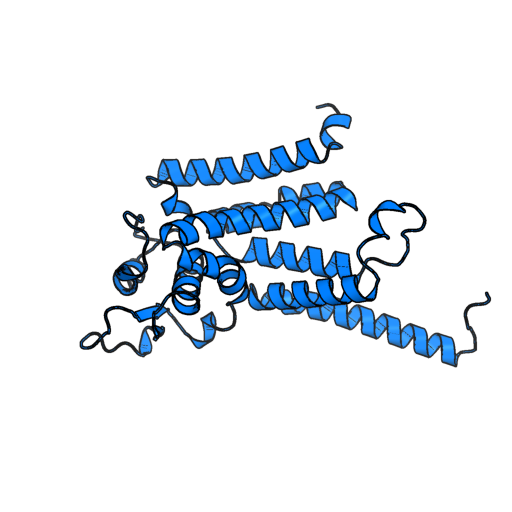A 1 219 ? -0.046 -6.420 12.403 1.00 92.81 219 VAL A O 1
ATOM 1717 N N . PHE A 1 220 ? -2.150 -6.412 13.169 1.00 94.06 220 PHE A N 1
ATOM 1718 C CA . PHE A 1 220 ? -2.553 -5.254 12.372 1.00 94.06 220 PHE A CA 1
ATOM 1719 C C . PHE A 1 220 ? -1.771 -3.998 12.750 1.00 94.06 220 PHE A C 1
ATOM 1721 O O . PHE A 1 220 ? -1.369 -3.255 11.862 1.00 94.06 220 PHE A O 1
ATOM 1728 N N . SER A 1 221 ? -1.500 -3.773 14.040 1.00 92.69 221 SER A N 1
ATOM 1729 C CA . SER A 1 221 ? -0.674 -2.649 14.489 1.00 92.69 221 SER A CA 1
ATOM 1730 C C . SER A 1 221 ? 0.747 -2.731 13.939 1.00 92.69 221 SER A C 1
ATOM 1732 O O . SER A 1 221 ? 1.278 -1.728 13.471 1.00 92.69 221 SER A O 1
ATOM 1734 N N . LEU A 1 222 ? 1.363 -3.914 13.980 1.00 92.94 222 LEU A N 1
ATOM 1735 C CA . LEU A 1 222 ? 2.712 -4.125 13.466 1.00 92.94 222 LEU A CA 1
ATOM 1736 C C . LEU A 1 222 ? 2.762 -3.886 11.954 1.00 92.94 222 LEU A C 1
ATOM 1738 O O . LEU A 1 222 ? 3.596 -3.120 11.480 1.00 92.94 222 LEU A O 1
ATOM 1742 N N . LEU A 1 223 ? 1.829 -4.476 11.203 1.00 93.31 223 LEU A N 1
ATOM 1743 C CA . LEU A 1 223 ? 1.735 -4.283 9.754 1.00 93.31 223 LEU A CA 1
ATOM 1744 C C . LEU A 1 223 ? 1.449 -2.822 9.382 1.00 93.31 223 LEU A C 1
ATOM 1746 O O . LEU A 1 223 ? 1.979 -2.332 8.386 1.00 93.31 223 LEU A O 1
ATOM 1750 N N . ALA A 1 224 ? 0.653 -2.111 10.182 1.00 93.69 224 ALA A N 1
ATOM 1751 C CA . ALA A 1 224 ? 0.384 -0.689 10.000 1.00 93.69 224 ALA A CA 1
ATOM 1752 C C . ALA A 1 224 ? 1.667 0.150 10.141 1.00 93.69 224 ALA A C 1
ATOM 1754 O O . ALA A 1 224 ? 1.948 0.971 9.271 1.00 93.69 224 ALA A O 1
ATOM 1755 N N . ILE A 1 225 ? 2.468 -0.105 11.184 1.00 92.62 225 ILE A N 1
ATOM 1756 C CA . ILE A 1 225 ? 3.753 0.572 11.435 1.00 92.62 225 I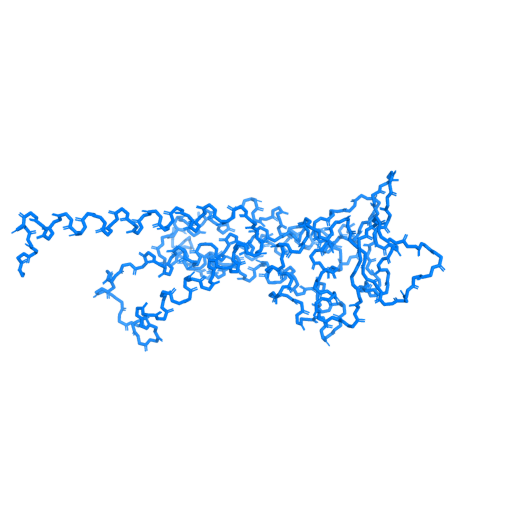LE A CA 1
ATOM 1757 C C . ILE A 1 225 ? 4.759 0.273 10.321 1.00 92.62 225 ILE A C 1
ATOM 1759 O O . ILE A 1 225 ? 5.385 1.190 9.801 1.00 92.62 225 ILE A O 1
ATOM 1763 N N . LEU A 1 226 ? 4.874 -0.997 9.920 1.00 92.25 226 LEU A N 1
ATOM 1764 C CA . LEU A 1 226 ? 5.754 -1.407 8.823 1.00 92.25 226 LEU A CA 1
ATOM 1765 C C . LEU A 1 226 ? 5.315 -0.819 7.476 1.00 92.25 226 LEU A C 1
ATOM 1767 O O . LEU A 1 226 ? 6.134 -0.666 6.577 1.00 92.25 226 LEU A O 1
ATOM 1771 N N . SER A 1 227 ? 4.027 -0.513 7.302 1.00 91.31 227 SER A N 1
ATOM 1772 C CA . SER A 1 227 ? 3.519 0.131 6.083 1.00 91.31 227 SER A CA 1
ATOM 1773 C C . SER A 1 227 ? 3.757 1.641 6.094 1.00 91.31 227 SER A C 1
ATOM 1775 O O . SER A 1 227 ? 4.033 2.223 5.047 1.00 91.31 227 SER A O 1
ATOM 1777 N N . LYS A 1 228 ? 3.639 2.283 7.263 1.00 90.25 228 LYS A N 1
ATOM 1778 C CA . LYS A 1 228 ? 3.918 3.707 7.451 1.00 90.25 228 LYS A CA 1
ATOM 1779 C C . LYS A 1 228 ? 4.360 3.981 8.886 1.00 90.25 228 LYS A C 1
ATOM 1781 O O . LYS A 1 228 ? 3.594 3.799 9.834 1.00 90.25 228 LYS A O 1
ATOM 1786 N N . GLU A 1 229 ? 5.565 4.517 9.037 1.00 86.19 229 GLU A N 1
ATOM 1787 C CA . GLU A 1 229 ? 6.212 4.747 10.328 1.00 86.19 229 GLU A CA 1
ATOM 1788 C C . GLU A 1 229 ? 5.419 5.689 11.244 1.00 86.19 229 GLU A C 1
ATOM 1790 O O . GLU A 1 229 ? 5.426 5.529 12.462 1.00 86.19 229 GLU A O 1
ATOM 1795 N N . THR A 1 230 ? 4.652 6.628 10.678 1.00 87.50 230 THR A N 1
ATOM 1796 C CA . THR A 1 230 ? 3.819 7.560 11.453 1.00 87.50 230 THR A CA 1
ATOM 1797 C C . THR A 1 230 ? 2.721 6.854 12.249 1.00 87.50 230 THR A C 1
ATOM 1799 O O . THR A 1 230 ? 2.254 7.387 13.257 1.00 87.50 230 THR A O 1
ATOM 1802 N N . LEU A 1 231 ? 2.339 5.629 11.870 1.00 90.69 231 LEU A N 1
ATOM 1803 C CA . LEU A 1 231 ? 1.366 4.839 12.625 1.00 90.69 231 LEU A CA 1
ATOM 1804 C C . LEU A 1 231 ? 1.924 4.243 13.913 1.00 90.69 231 LEU A C 1
ATOM 1806 O O . LEU A 1 231 ? 1.149 3.769 14.747 1.00 90.69 231 LEU A O 1
ATOM 1810 N N . PHE A 1 232 ? 3.229 4.372 14.155 1.00 88.69 232 PHE A N 1
ATOM 1811 C CA . PHE A 1 232 ? 3.802 4.145 15.477 1.00 88.69 232 PHE A CA 1
ATOM 1812 C C . PHE A 1 232 ? 3.116 5.006 16.549 1.00 88.69 232 PHE A C 1
ATOM 1814 O O . PHE A 1 232 ? 2.855 4.522 17.650 1.00 88.69 232 PHE A O 1
ATOM 1821 N N . LEU A 1 233 ? 2.716 6.241 16.214 1.00 88.81 233 LEU A N 1
ATOM 1822 C CA . LEU A 1 233 ? 1.985 7.126 17.129 1.00 88.81 233 LEU A CA 1
ATOM 1823 C C . LEU A 1 233 ? 0.632 6.540 17.556 1.00 88.81 233 LEU A C 1
ATOM 1825 O O . LEU A 1 233 ? 0.227 6.697 18.707 1.00 88.81 233 LEU A O 1
ATOM 1829 N N . VAL A 1 234 ? -0.053 5.828 16.654 1.00 85.88 234 VAL A N 1
ATOM 1830 C CA . VAL A 1 234 ? -1.318 5.146 16.965 1.00 85.88 234 VAL A CA 1
ATOM 1831 C C . VAL A 1 234 ? -1.067 4.003 17.947 1.00 85.88 234 VAL A C 1
ATOM 1833 O O . VAL A 1 234 ? -1.763 3.903 18.957 1.00 85.88 234 VAL A O 1
ATOM 1836 N N . GLY A 1 235 ? -0.034 3.190 17.704 1.00 83.56 235 GLY A N 1
ATOM 1837 C CA . GLY A 1 235 ? 0.381 2.130 18.627 1.00 83.56 235 GLY A CA 1
ATOM 1838 C C . GLY A 1 235 ? 0.735 2.670 20.018 1.00 83.56 235 GLY A C 1
ATOM 1839 O O . GLY A 1 235 ? 0.238 2.163 21.024 1.00 83.56 235 GLY A O 1
ATOM 1840 N N . MET A 1 236 ? 1.511 3.756 20.077 1.00 86.88 236 MET A N 1
ATOM 1841 C CA . MET A 1 236 ? 1.874 4.439 21.323 1.00 86.88 236 MET A CA 1
ATOM 1842 C C . MET A 1 236 ? 0.655 4.974 22.076 1.00 86.88 236 MET A C 1
ATOM 1844 O O . MET A 1 236 ? 0.552 4.781 23.285 1.00 86.88 236 MET A O 1
ATOM 1848 N N . ALA A 1 237 ? -0.293 5.612 21.384 1.00 87.19 237 ALA A N 1
ATOM 1849 C CA . ALA A 1 237 ? -1.511 6.127 22.005 1.00 87.19 237 ALA A CA 1
ATOM 1850 C C . ALA A 1 237 ? -2.353 5.005 22.636 1.00 87.19 237 ALA A C 1
ATOM 1852 O O . ALA A 1 237 ? -2.830 5.146 23.764 1.00 87.19 237 ALA A O 1
ATOM 1853 N N . ILE A 1 238 ? -2.489 3.870 21.942 1.00 83.44 238 ILE A N 1
ATOM 1854 C CA . ILE A 1 238 ? -3.178 2.686 22.469 1.00 83.44 238 ILE A CA 1
ATOM 1855 C C . ILE A 1 238 ? -2.433 2.141 23.695 1.00 83.44 238 ILE A C 1
ATOM 1857 O O . ILE A 1 238 ? -3.051 1.925 24.738 1.00 83.44 238 ILE A O 1
ATOM 1861 N N . GLY A 1 239 ? -1.110 1.969 23.598 1.00 84.56 239 GLY A N 1
ATOM 1862 C CA . GLY A 1 239 ? -0.266 1.480 24.692 1.00 84.56 239 GLY A CA 1
ATOM 1863 C C . GLY A 1 239 ? -0.337 2.365 25.940 1.00 84.56 239 GLY A C 1
ATOM 1864 O O . GLY A 1 239 ? -0.557 1.863 27.041 1.00 84.56 239 GLY A O 1
ATOM 1865 N N . MET A 1 240 ? -0.257 3.688 25.773 1.00 87.69 240 MET A N 1
ATOM 1866 C CA . MET A 1 240 ? -0.442 4.649 26.865 1.00 87.69 240 MET A CA 1
ATOM 1867 C C . MET A 1 240 ? -1.839 4.545 27.484 1.00 87.69 240 MET A C 1
ATOM 1869 O O . MET A 1 240 ? -1.968 4.556 28.707 1.00 87.69 240 MET A O 1
ATOM 1873 N N . GLY A 1 241 ? -2.886 4.382 26.670 1.00 84.25 241 GLY A N 1
ATOM 1874 C CA . GLY A 1 241 ? -4.247 4.155 27.160 1.00 84.25 241 GLY A CA 1
ATOM 1875 C C . GLY A 1 241 ? -4.362 2.902 28.038 1.00 84.25 241 GLY A C 1
ATOM 1876 O O . GLY A 1 241 ? -4.983 2.950 29.104 1.00 84.25 241 GLY A O 1
ATOM 1877 N N . PHE A 1 242 ? -3.715 1.803 27.637 1.00 83.19 242 PHE A N 1
ATOM 1878 C CA . PHE A 1 242 ? -3.642 0.578 28.437 1.00 83.19 242 PHE A CA 1
ATOM 1879 C C . PHE A 1 242 ? -2.874 0.781 29.744 1.00 83.19 242 PHE A C 1
ATOM 1881 O O . PHE A 1 242 ? -3.377 0.384 30.794 1.00 83.19 242 PHE A O 1
ATOM 1888 N N . LEU A 1 243 ? -1.712 1.441 29.709 1.00 85.69 243 LEU A N 1
ATOM 1889 C CA . LEU A 1 243 ? -0.931 1.749 30.911 1.00 85.69 243 LEU A CA 1
ATOM 1890 C C . LEU A 1 243 ? -1.746 2.584 31.903 1.00 85.69 243 LEU A C 1
ATOM 1892 O O . LEU A 1 243 ? -1.846 2.222 33.072 1.00 85.69 243 LEU A O 1
ATOM 1896 N N . VAL A 1 244 ? -2.407 3.648 31.439 1.00 87.50 244 VAL A N 1
ATOM 1897 C CA . VAL A 1 244 ? -3.277 4.481 32.284 1.00 87.50 244 VAL A CA 1
ATOM 1898 C C . VAL A 1 244 ? -4.422 3.658 32.882 1.00 87.50 244 VAL A C 1
ATOM 1900 O O . VAL A 1 244 ? -4.734 3.804 34.065 1.00 87.50 244 VAL A O 1
ATOM 1903 N N . SER A 1 245 ? -5.045 2.773 32.097 1.00 82.12 245 SER A N 1
ATOM 1904 C CA . SER A 1 245 ? -6.100 1.882 32.593 1.00 82.12 245 SER A CA 1
ATOM 1905 C C . SER A 1 245 ? -5.579 0.900 33.646 1.00 82.12 245 SER A C 1
ATOM 1907 O O . SER A 1 245 ? -6.255 0.661 34.647 1.00 82.12 245 SER A O 1
ATOM 1909 N N . TRP A 1 246 ? -4.384 0.348 33.446 1.00 83.81 246 TRP A N 1
ATOM 1910 C CA . TRP A 1 246 ? -3.754 -0.572 34.387 1.00 83.81 246 TRP A CA 1
ATOM 1911 C C . TRP A 1 246 ? -3.379 0.132 35.694 1.00 83.81 246 TRP A C 1
ATOM 1913 O O . TRP A 1 246 ? -3.765 -0.339 36.763 1.00 83.81 246 TRP A O 1
ATOM 1923 N N . PHE A 1 247 ? -2.748 1.309 35.628 1.00 88.25 247 PHE A N 1
ATOM 1924 C CA . PHE A 1 247 ? -2.447 2.124 36.809 1.00 88.25 247 PHE A CA 1
ATOM 1925 C C . PHE A 1 247 ? -3.706 2.479 37.604 1.00 88.25 247 PHE A C 1
ATOM 1927 O O . PHE A 1 247 ? -3.705 2.398 38.833 1.00 88.25 247 PHE A O 1
ATOM 1934 N N . ARG A 1 248 ? -4.810 2.819 36.924 1.00 86.06 248 ARG A N 1
ATOM 1935 C CA . ARG A 1 248 ? -6.104 3.040 37.588 1.00 86.06 248 ARG A CA 1
ATOM 1936 C C . ARG A 1 248 ? -6.613 1.778 38.285 1.00 86.06 248 ARG A C 1
ATOM 1938 O O . ARG A 1 248 ? -7.075 1.877 39.416 1.00 86.06 248 ARG A O 1
ATOM 1945 N N . SER A 1 249 ? -6.503 0.611 37.650 1.00 82.31 249 SER A N 1
ATOM 1946 C CA . SER A 1 249 ? -6.913 -0.668 38.246 1.00 82.31 249 SER A CA 1
ATOM 1947 C C . SER A 1 249 ? -6.098 -1.016 39.494 1.00 82.31 249 SER A C 1
ATOM 1949 O O . SER A 1 249 ? -6.677 -1.388 40.511 1.00 82.31 249 SER A O 1
ATOM 1951 N N . LEU A 1 250 ? -4.773 -0.851 39.439 1.00 86.19 250 LEU A N 1
ATOM 1952 C CA . LEU A 1 250 ? -3.888 -1.086 40.584 1.00 86.19 250 LEU A CA 1
ATOM 1953 C C . LEU A 1 250 ? -4.226 -0.150 41.749 1.00 86.19 250 LEU A C 1
ATOM 1955 O O . LEU A 1 250 ? -4.329 -0.592 42.890 1.00 86.19 250 LEU A O 1
ATOM 1959 N N . ARG A 1 251 ? -4.477 1.132 41.457 1.00 87.12 251 ARG A N 1
ATOM 1960 C CA . ARG A 1 251 ? -4.860 2.116 42.475 1.00 87.12 251 ARG A CA 1
ATOM 1961 C C . ARG A 1 251 ? -6.187 1.761 43.154 1.00 87.12 251 ARG A C 1
ATOM 1963 O O . ARG A 1 251 ? -6.280 1.881 44.369 1.00 87.12 251 ARG A O 1
ATOM 1970 N N . MET A 1 252 ? -7.182 1.300 42.392 1.00 76.25 252 MET A N 1
ATOM 1971 C CA . MET A 1 252 ? -8.489 0.882 42.930 1.00 76.25 252 MET A CA 1
ATOM 1972 C C . MET A 1 252 ? -8.387 -0.380 43.802 1.00 76.25 252 MET A C 1
ATOM 1974 O O . MET A 1 252 ? -9.071 -0.476 44.818 1.00 76.25 252 MET A O 1
ATOM 1978 N N . GLN A 1 253 ? -7.507 -1.325 43.445 1.00 79.44 253 GLN A N 1
ATOM 1979 C CA . GLN A 1 253 ? -7.220 -2.505 44.273 1.00 79.44 253 GLN A CA 1
ATOM 1980 C C . GLN A 1 253 ? -6.533 -2.127 45.594 1.00 79.44 253 GLN A C 1
ATOM 1982 O O . GLN A 1 253 ? -6.871 -2.677 46.638 1.00 79.44 253 GLN A O 1
ATOM 1987 N N . GLN A 1 254 ? -5.612 -1.160 45.566 1.00 77.44 254 GLN A N 1
ATOM 1988 C CA . GLN A 1 254 ? -4.913 -0.675 46.762 1.00 77.44 254 GLN A CA 1
ATOM 1989 C C . GLN A 1 254 ? -5.803 0.161 47.692 1.00 77.44 254 GLN A C 1
ATOM 1991 O O . GLN A 1 254 ? -5.583 0.159 48.898 1.00 77.44 254 GLN A O 1
ATOM 1996 N N . SER A 1 255 ? -6.821 0.856 47.172 1.00 76.25 255 SER A N 1
ATOM 1997 C CA . SER A 1 255 ? -7.727 1.677 47.987 1.00 76.25 255 SER A CA 1
ATOM 1998 C C . SER A 1 255 ? -8.878 0.899 48.643 1.00 76.25 255 SER A C 1
ATOM 2000 O O . SER A 1 255 ? -9.804 1.524 49.152 1.00 76.25 255 SER A O 1
ATOM 2002 N N . GLY A 1 256 ? -8.878 -0.442 48.601 1.00 58.38 256 GLY A N 1
ATOM 2003 C CA . GLY A 1 256 ? -9.922 -1.280 49.219 1.00 58.38 256 GLY A CA 1
ATOM 2004 C C . GLY A 1 256 ? -11.323 -1.131 48.601 1.00 58.38 256 GLY A C 1
ATOM 2005 O O . GLY A 1 256 ? -12.291 -1.688 49.109 1.00 58.38 256 GLY A O 1
ATOM 2006 N N . LEU A 1 257 ? -11.440 -0.403 47.487 1.00 57.75 257 LEU A N 1
ATOM 2007 C CA . LEU A 1 257 ? -12.671 -0.170 46.725 1.00 57.75 257 LEU A CA 1
ATOM 2008 C C . LEU A 1 257 ? -12.745 -1.160 45.555 1.00 57.75 257 LEU A C 1
ATOM 2010 O O . LEU A 1 257 ? -12.876 -0.773 44.392 1.00 57.75 257 LEU A O 1
ATOM 2014 N N . GLY A 1 258 ? -12.599 -2.451 45.863 1.00 48.94 258 GLY A N 1
ATOM 2015 C CA . GLY A 1 258 ? -12.804 -3.515 44.882 1.00 48.94 258 GLY A CA 1
ATOM 2016 C C . GLY A 1 258 ? -14.241 -3.498 44.339 1.00 48.94 258 GLY A C 1
ATOM 2017 O O . GLY A 1 258 ? -15.145 -3.019 45.031 1.00 48.94 258 GLY A O 1
ATOM 2018 N N . PRO A 1 259 ? -14.473 -3.987 43.106 1.00 49.47 259 PRO A N 1
ATOM 2019 C CA . PRO A 1 259 ? -15.825 -4.120 42.579 1.00 49.47 259 PRO A CA 1
ATOM 2020 C C . PRO A 1 259 ? -16.637 -4.996 43.541 1.00 49.47 259 PRO A C 1
ATOM 2022 O O . PRO A 1 259 ? -16.259 -6.134 43.802 1.00 49.47 259 PRO A O 1
ATOM 2025 N N . LYS A 1 260 ? -17.711 -4.437 44.111 1.00 44.50 260 LYS A N 1
ATOM 2026 C CA . LYS A 1 260 ? -18.763 -5.242 44.737 1.00 44.50 260 LYS A CA 1
ATOM 2027 C C . LYS A 1 260 ? -19.471 -5.984 43.604 1.00 44.50 260 LYS A C 1
ATOM 2029 O O . LYS A 1 260 ? -19.782 -5.340 42.600 1.00 44.50 260 LYS A O 1
ATOM 2034 N N . ASP A 1 261 ? -19.614 -7.294 43.774 1.00 45.34 261 ASP A N 1
ATOM 2035 C CA . ASP A 1 261 ? -20.218 -8.241 42.825 1.00 45.34 261 ASP A CA 1
ATOM 2036 C C . ASP A 1 261 ? -21.501 -7.728 42.146 1.00 45.34 261 ASP A C 1
ATOM 2038 O O . ASP A 1 261 ? -22.316 -7.052 42.821 1.00 45.34 261 ASP A O 1
#

Secondary structure (DSSP, 8-state):
--TTGGG-HHHHHHHHHHHHHHHHHHHHHHHTSGGGGT-EE--TTS--HHHHTGGGSPTTPPEESS--HHHHHHHHHHHHHHTT-EEEEGGG--TTS--TTEEEES-HHHHGGG-HHHHHHGGGGGG-HHHHHHHHHHHHHHHHHHHHHHHHHH-HHHHHHHHT-HHHHHHHHTT-SHHHHHHHHHHHHHHHH--S--SS-TTSTTT--HHHHHHHHHHHHHHHHHH-GGGHHHHHHHHHHHHHHHHHHHHHHHTT-PPP-

Radius of gyration: 21.96 Å; chains: 1; bounding box: 64×35×71 Å

Sequence (261 aa):
MNLWVLRNRYFFLFVVTFVFVSYAALRSARFGGPESLIGFGCIPDQVCFAGLNTSALPPNAPVFPTGGYDGQFYYYVAAWLYGDFEITSLDEIDTVRRPARTIVVDSLGFRLPRIGFPLLTGWLYWFGPVALALGMPALLLLSHLIASWVLFSMRRRAGWLFGLNPVSLLSFGLNLAEPVALSLGVLSVTSLLARSSDRTNPVGQRFCGPRMRLLCGLVFSLLAILSKETLFLVGMAIGMGFLVSWFRSLRMQQSGLGPKD

Foldseek 3Di:
DDVVCLLDLVSLLVVLVCLLVVLCVVQQVVQPHSLCQLWQEDAQPDGRQCVVQVLQADVPRGYYPHTLQQSVLLLLLLCCVQPPAAEDEPVPDPVPDDDPRYHYDPDCVVRQLQCLLSVVQSPLCVVNSVSSSNVLLVLLSVLQSVLLSLCCVVPVVSSNCSSPPVVSSVCSSNSALQSNLVSLLSLLCCLLVPPPPVPDDPPVPPPADNVRSNVSSVVSLSSSCSNPVVSVVSVVVSVVVVVVVVVVVVVCVVVVVPDDD

pLDDT: mean 82.74, std 13.56, range [40.72, 96.25]